Protein AF-A0A6B0ZSG1-F1 (afdb_monomer)

Foldseek 3Di:
DPQLDQQLEKEKFFAAQDPQLLRTQKIKIWHQDPNDIDIDMFGACGVVLHGDPVSCVFQVDHSVNHVPGYHLVVRVVVRVVVNVNGAYEYAVVVSNLSSNQSNCVVVVHDRDPHDQYFHLLLLCCVLCVPDPDDSPLVVLCVVVVNDAPGNRRNRRRSSSSVSLSVSSVSDPPGHSVVSRVVSVVVVVVVVVVVVVVLLVDDPDQDDPVVVVVVQVVVVVVVQHPVLVVVLSPDSVLVSVLSVLVVVVVVCVVDPDPVSVVVSVVSVVVSSVVD

pLDDT: mean 79.27, std 21.3, range [35.28, 98.88]

Solvent-accessible surface area (backbone atoms only — not comparable to full-atom values): 15032 Å² total; per-residue (Å²): 131,62,46,52,58,50,66,62,32,18,15,41,30,60,40,46,25,40,96,49,49,44,20,40,31,30,42,8,36,14,35,47,52,98,90,35,84,44,57,48,65,42,57,16,24,24,75,90,53,57,64,35,71,70,39,28,72,60,50,64,66,50,48,78,80,18,70,85,35,46,46,57,70,65,39,48,52,56,49,49,62,70,43,62,87,34,45,43,29,18,69,52,32,72,58,45,52,47,23,53,44,38,32,29,52,73,70,74,42,77,72,82,88,69,77,79,72,27,34,47,43,44,35,46,50,63,76,44,69,84,62,85,69,75,74,50,66,70,55,47,26,64,75,72,70,47,74,64,55,80,60,34,29,22,37,46,3,36,35,41,44,50,50,44,44,56,54,21,68,71,41,84,91,52,38,32,63,50,46,40,54,48,28,53,49,57,48,54,52,50,53,52,51,53,50,52,47,60,74,66,69,66,97,64,80,74,52,72,70,56,49,52,53,47,51,52,66,39,43,79,69,77,48,50,71,84,65,49,58,64,54,71,72,43,76,76,60,41,49,58,52,53,53,50,56,52,51,50,65,68,43,72,83,53,99,52,71,67,55,57,55,52,48,53,52,50,51,49,50,57,65,73,76,107

Mean predicted aligned error: 13.08 Å

Radius of gyration: 21.12 Å; Cα contacts (8 Å, |Δi|>4): 401; chains: 1; bounding box: 58×49×46 Å

Structure (mmCIF, N/CA/C/O backbone):
data_AF-A0A6B0ZSG1-F1
#
_entry.id   AF-A0A6B0ZSG1-F1
#
loop_
_atom_site.group_PDB
_atom_site.id
_atom_site.type_symbol
_atom_site.label_atom_id
_atom_site.label_alt_id
_atom_site.label_comp_id
_atom_site.label_asym_id
_atom_site.label_entity_id
_atom_site.label_seq_id
_atom_site.pdbx_PDB_ins_code
_atom_site.Cartn_x
_atom_site.Cartn_y
_atom_site.Cartn_z
_atom_site.occupancy
_atom_site.B_iso_or_equiv
_atom_site.auth_seq_id
_atom_site.auth_comp_id
_atom_site.auth_asym_id
_atom_site.auth_atom_id
_atom_site.pdbx_PDB_model_num
ATOM 1 N N . MET A 1 1 ? -24.746 8.885 6.742 1.00 54.25 1 MET A N 1
ATOM 2 C CA . MET A 1 1 ? -23.623 7.947 6.526 1.00 54.25 1 MET A CA 1
ATOM 3 C C . MET A 1 1 ? -23.443 7.121 7.784 1.00 54.25 1 MET A C 1
ATOM 5 O O . MET A 1 1 ? -23.543 7.685 8.871 1.00 54.25 1 MET A O 1
ATOM 9 N N . SER A 1 2 ? -23.263 5.804 7.660 1.00 62.47 2 SER A N 1
ATOM 10 C CA . SER A 1 2 ? -22.930 4.973 8.821 1.00 62.47 2 SER A CA 1
ATOM 11 C C . SER A 1 2 ? -21.542 5.370 9.345 1.00 62.47 2 SER A C 1
ATOM 13 O O . SER A 1 2 ? -20.716 5.893 8.596 1.00 62.47 2 SER A O 1
ATOM 15 N N . ARG A 1 3 ? -21.267 5.153 10.638 1.00 71.81 3 ARG A N 1
ATOM 16 C CA . ARG A 1 3 ? -19.968 5.513 11.244 1.00 71.81 3 ARG A CA 1
ATOM 17 C C . ARG A 1 3 ? -18.769 4.840 10.558 1.00 71.81 3 ARG A C 1
ATOM 19 O O . ARG A 1 3 ? -17.677 5.393 10.580 1.00 71.81 3 ARG A O 1
ATOM 26 N N . VAL A 1 4 ? -18.993 3.693 9.921 1.00 82.88 4 VAL A N 1
ATOM 27 C CA . VAL A 1 4 ? -17.967 2.823 9.321 1.00 82.88 4 VAL A CA 1
ATOM 28 C C . VAL A 1 4 ? -18.061 2.820 7.785 1.00 82.88 4 VAL A C 1
ATOM 30 O O . VAL A 1 4 ? -17.481 1.966 7.124 1.00 82.88 4 VAL A O 1
ATOM 33 N N . ASP A 1 5 ? -18.821 3.745 7.190 1.00 87.94 5 ASP A N 1
ATOM 34 C CA . ASP A 1 5 ? -18.971 3.804 5.736 1.00 87.94 5 ASP A CA 1
ATOM 35 C C . ASP A 1 5 ? -17.632 4.143 5.063 1.00 87.94 5 ASP A C 1
ATOM 37 O O . ASP A 1 5 ? -17.126 5.262 5.159 1.00 87.94 5 ASP A O 1
ATOM 41 N N . LEU A 1 6 ? -17.065 3.143 4.390 1.00 92.31 6 LEU A N 1
ATOM 42 C CA . LEU A 1 6 ? -15.815 3.216 3.637 1.00 92.31 6 LEU A CA 1
ATOM 43 C C . LEU A 1 6 ? -16.047 2.977 2.134 1.00 92.31 6 LEU A C 1
ATOM 45 O O . LEU A 1 6 ? -15.102 2.717 1.397 1.00 92.31 6 LEU A O 1
ATOM 49 N N . THR A 1 7 ? -17.289 3.082 1.647 1.00 93.88 7 THR A N 1
ATOM 50 C CA . THR A 1 7 ? -17.607 2.903 0.213 1.00 93.88 7 THR A CA 1
ATOM 51 C C . THR A 1 7 ? -16.935 3.949 -0.685 1.00 93.88 7 THR A C 1
ATOM 53 O O . THR A 1 7 ? -16.579 3.661 -1.829 1.00 93.88 7 THR A O 1
ATOM 56 N N . GLY A 1 8 ? -16.687 5.145 -0.142 1.00 93.81 8 GLY A N 1
ATOM 57 C CA . GLY A 1 8 ? -15.919 6.222 -0.773 1.00 93.81 8 GLY A CA 1
ATOM 58 C C . GLY A 1 8 ? -14.397 6.115 -0.603 1.00 93.81 8 GLY A C 1
ATOM 59 O O . GLY A 1 8 ? -13.702 7.105 -0.837 1.00 93.81 8 GLY A O 1
ATOM 60 N N . VAL A 1 9 ? -13.872 4.964 -0.168 1.00 95.50 9 VAL A N 1
ATOM 61 C CA . VAL A 1 9 ? -12.445 4.738 0.108 1.00 95.50 9 VAL A CA 1
ATOM 62 C C . VAL A 1 9 ? -11.898 3.589 -0.739 1.00 95.50 9 VAL A C 1
ATOM 64 O O . VAL A 1 9 ? -12.561 2.570 -0.927 1.00 95.50 9 VAL A O 1
ATOM 67 N N . ALA A 1 10 ? -10.676 3.761 -1.241 1.00 97.56 10 ALA A N 1
ATOM 68 C CA . ALA A 1 10 ? -9.899 2.721 -1.901 1.00 97.56 10 ALA A CA 1
ATOM 69 C C . ALA A 1 10 ? -8.550 2.555 -1.192 1.00 97.56 10 ALA A C 1
ATOM 71 O O . ALA A 1 10 ? -7.885 3.543 -0.882 1.00 97.56 10 ALA A O 1
ATOM 72 N N . ALA A 1 11 ? -8.147 1.317 -0.928 1.00 98.56 11 ALA A N 1
ATOM 73 C CA . ALA A 1 11 ? -6.816 1.000 -0.436 1.00 98.56 11 ALA A CA 1
ATOM 74 C C . ALA A 1 11 ? -5.878 0.707 -1.607 1.00 98.56 11 ALA A C 1
ATOM 76 O O . ALA A 1 11 ? -6.294 0.042 -2.551 1.00 98.56 11 ALA A O 1
ATOM 77 N N . VAL A 1 12 ? -4.641 1.188 -1.533 1.00 98.38 12 VAL A N 1
ATOM 78 C CA . VAL A 1 12 ? -3.572 0.921 -2.502 1.00 98.38 12 VAL A CA 1
ATOM 79 C C . VAL A 1 12 ? -2.380 0.305 -1.779 1.00 98.38 12 VAL A C 1
ATOM 81 O O . VAL A 1 12 ? -2.101 0.671 -0.638 1.00 98.38 12 VAL A O 1
ATOM 84 N N . ASP A 1 13 ? -1.697 -0.600 -2.466 1.00 98.69 13 ASP A N 1
ATOM 85 C CA . ASP A 1 13 ? -0.434 -1.209 -2.055 1.00 98.69 13 ASP A CA 1
ATOM 86 C C . ASP A 1 13 ? 0.448 -1.431 -3.300 1.00 98.69 13 ASP A C 1
ATOM 88 O O . ASP A 1 13 ? -0.082 -1.627 -4.404 1.00 98.69 13 ASP A O 1
ATOM 92 N N . VAL A 1 14 ? 1.774 -1.340 -3.162 1.00 98.44 14 VAL A N 1
ATOM 93 C CA . VAL A 1 14 ? 2.723 -1.594 -4.261 1.00 98.44 14 VAL A CA 1
ATOM 94 C C . VAL A 1 14 ? 3.895 -2.472 -3.840 1.00 98.44 14 VAL A C 1
ATOM 96 O O . VAL A 1 14 ? 4.501 -2.276 -2.790 1.00 98.44 14 VAL A O 1
ATOM 99 N N . GLU A 1 15 ? 4.308 -3.344 -4.755 1.00 98.44 15 GLU A N 1
ATOM 100 C CA . GLU A 1 15 ? 5.554 -4.104 -4.649 1.00 98.44 15 GLU A CA 1
ATOM 101 C C . GLU A 1 15 ? 6.619 -3.516 -5.578 1.00 98.44 15 GLU A C 1
ATOM 103 O O . GLU A 1 15 ? 6.306 -3.028 -6.669 1.00 98.44 15 GLU A O 1
ATOM 108 N N . THR A 1 16 ? 7.893 -3.571 -5.178 1.00 98.19 16 THR A N 1
ATOM 109 C CA . THR A 1 16 ? 9.020 -3.093 -5.997 1.00 98.19 16 THR A CA 1
ATOM 110 C C . THR A 1 16 ? 9.949 -4.233 -6.394 1.00 98.19 16 THR A C 1
ATOM 112 O O . THR A 1 16 ? 10.302 -5.071 -5.573 1.00 98.19 16 THR A O 1
ATOM 115 N N . ALA A 1 17 ? 10.429 -4.230 -7.637 1.00 97.62 17 ALA A N 1
ATOM 116 C CA . ALA A 1 17 ? 11.363 -5.228 -8.156 1.00 97.62 17 ALA A CA 1
ATOM 117 C C . ALA A 1 17 ? 12.789 -5.076 -7.607 1.00 97.62 17 ALA A C 1
ATOM 119 O O . ALA A 1 17 ? 13.564 -6.031 -7.594 1.00 97.62 17 ALA A O 1
ATOM 120 N N . THR A 1 18 ? 13.167 -3.872 -7.178 1.00 97.19 18 THR A N 1
ATOM 121 C CA . THR A 1 18 ? 14.501 -3.550 -6.649 1.00 97.19 18 THR A CA 1
ATOM 122 C C . THR A 1 18 ? 14.392 -2.619 -5.441 1.00 97.19 18 THR A C 1
ATOM 124 O O . THR A 1 18 ? 13.297 -2.220 -5.035 1.00 97.19 18 THR A O 1
ATOM 127 N N . SER A 1 19 ? 15.534 -2.206 -4.886 1.00 91.50 19 SER A N 1
ATOM 128 C CA . SER A 1 19 ? 15.585 -1.130 -3.886 1.00 91.50 19 SER A CA 1
ATOM 129 C C . SER A 1 19 ? 15.195 0.256 -4.428 1.00 91.50 19 SER A C 1
ATOM 131 O O . SER A 1 19 ? 14.972 1.172 -3.635 1.00 91.50 19 SER A O 1
ATOM 133 N N . SER A 1 20 ? 15.111 0.431 -5.754 1.00 94.94 20 SER A N 1
ATOM 134 C CA . SER A 1 20 ? 14.662 1.687 -6.358 1.00 94.94 20 SER A CA 1
ATOM 135 C C . SER A 1 20 ? 13.150 1.875 -6.180 1.00 94.94 20 SER A C 1
ATOM 137 O O . SER A 1 20 ? 12.382 1.020 -6.631 1.00 94.94 20 SER A O 1
ATOM 139 N N . PRO A 1 21 ? 12.684 3.020 -5.651 1.00 92.38 21 PRO A N 1
ATOM 140 C CA . PRO A 1 21 ? 11.254 3.318 -5.560 1.00 92.38 21 PRO A CA 1
ATOM 141 C C . PRO A 1 21 ? 10.533 3.369 -6.915 1.00 92.38 21 PRO A C 1
ATOM 143 O O . PRO A 1 21 ? 9.344 3.094 -6.979 1.00 92.38 21 PRO A O 1
ATOM 146 N N . SER A 1 22 ? 11.237 3.679 -8.012 1.00 95.88 22 SER A N 1
ATOM 147 C CA . SER A 1 22 ? 10.642 3.705 -9.359 1.00 95.88 22 SER A CA 1
ATOM 148 C C . SER A 1 22 ? 10.432 2.317 -9.974 1.00 95.88 22 SER A C 1
ATOM 150 O O . SER A 1 22 ? 9.908 2.206 -11.080 1.00 95.88 22 SER A O 1
ATOM 152 N N . SER A 1 23 ? 10.860 1.251 -9.292 1.00 98.12 23 SER A N 1
ATOM 153 C CA . SER A 1 23 ? 10.837 -0.119 -9.813 1.00 98.12 23 SER A CA 1
ATOM 154 C C . SER A 1 23 ? 9.573 -0.897 -9.450 1.00 98.12 23 SER A C 1
ATOM 156 O O . SER A 1 23 ? 9.644 -2.106 -9.262 1.00 98.12 23 SER A O 1
ATOM 158 N N . VAL A 1 24 ? 8.426 -0.223 -9.326 1.00 98.69 24 VAL A N 1
ATOM 159 C CA . VAL A 1 24 ? 7.150 -0.890 -9.022 1.00 98.69 24 VAL A CA 1
ATOM 160 C C . VAL A 1 24 ? 6.897 -2.030 -10.018 1.00 98.69 24 VAL A C 1
ATOM 162 O O . VAL A 1 24 ? 6.977 -1.817 -11.229 1.00 98.69 24 VAL A O 1
ATOM 165 N N . CYS A 1 25 ? 6.617 -3.228 -9.500 1.00 98.69 25 CYS A N 1
ATOM 166 C CA . CYS A 1 25 ? 6.353 -4.449 -10.271 1.00 98.69 25 CYS A CA 1
ATOM 167 C C . CYS A 1 25 ? 4.936 -5.001 -10.084 1.00 98.69 25 CYS A C 1
ATOM 169 O O . CYS A 1 25 ? 4.469 -5.788 -10.907 1.00 98.69 25 CYS A O 1
ATOM 171 N N . GLN A 1 26 ? 4.230 -4.571 -9.040 1.00 98.81 26 GLN A N 1
ATOM 172 C CA . GLN A 1 26 ? 2.820 -4.878 -8.839 1.00 98.81 26 GLN A CA 1
ATOM 173 C C . GLN A 1 26 ? 2.126 -3.689 -8.190 1.00 98.81 26 GLN A C 1
ATOM 175 O O . GLN A 1 26 ? 2.681 -3.034 -7.311 1.00 98.81 26 GLN A O 1
ATOM 180 N N . ILE A 1 27 ? 0.898 -3.436 -8.623 1.00 98.88 27 ILE A N 1
ATOM 181 C CA . ILE A 1 27 ? -0.006 -2.462 -8.019 1.00 98.88 27 ILE A CA 1
ATOM 182 C C . ILE A 1 27 ? -1.229 -3.235 -7.551 1.00 98.88 27 ILE A C 1
ATOM 184 O O . ILE A 1 27 ? -1.809 -3.988 -8.333 1.00 98.88 27 ILE A O 1
ATOM 188 N N . GLY A 1 28 ? -1.630 -3.054 -6.302 1.00 98.81 28 GLY A N 1
ATOM 189 C CA . GLY A 1 28 ? -2.860 -3.590 -5.742 1.00 98.81 28 GLY A CA 1
ATOM 190 C C . GLY A 1 28 ? -3.814 -2.471 -5.373 1.00 98.81 28 GLY A C 1
ATOM 191 O O . GLY A 1 28 ? -3.403 -1.465 -4.797 1.00 98.81 28 GLY A O 1
ATOM 192 N N . VAL A 1 29 ? -5.095 -2.639 -5.694 1.00 98.81 29 VAL A N 1
ATOM 193 C CA . VAL A 1 29 ? -6.151 -1.727 -5.250 1.00 98.81 29 VAL A CA 1
ATOM 194 C C . VAL A 1 29 ? -7.336 -2.525 -4.726 1.00 98.81 29 VAL A C 1
ATOM 196 O O . VAL A 1 29 ? -7.764 -3.494 -5.351 1.00 98.81 29 VAL A O 1
ATOM 199 N N . ALA A 1 30 ? -7.902 -2.093 -3.602 1.00 98.75 30 ALA A N 1
ATOM 200 C CA . ALA A 1 30 ? -9.132 -2.639 -3.046 1.00 98.75 30 ALA A CA 1
ATOM 201 C C . ALA A 1 30 ? -10.163 -1.545 -2.767 1.00 98.75 30 ALA A C 1
ATOM 203 O O . ALA A 1 30 ? -9.818 -0.452 -2.325 1.00 98.75 30 ALA A O 1
ATOM 204 N N . ALA A 1 31 ? -11.437 -1.846 -2.992 1.00 98.19 31 ALA A N 1
ATOM 205 C CA . ALA A 1 31 ? -12.564 -0.964 -2.706 1.00 98.19 31 ALA A CA 1
ATOM 206 C C . ALA A 1 31 ? -13.784 -1.788 -2.270 1.00 98.19 31 ALA A C 1
ATOM 208 O O . ALA A 1 31 ? -13.829 -3.003 -2.467 1.00 98.19 31 ALA A O 1
ATOM 209 N N . ILE A 1 32 ? -14.793 -1.134 -1.688 1.00 96.81 32 ILE A N 1
ATOM 210 C CA . ILE A 1 32 ? -16.073 -1.790 -1.392 1.00 96.81 32 ILE A CA 1
ATOM 211 C C . ILE A 1 32 ? -16.974 -1.697 -2.626 1.00 96.81 32 ILE A C 1
ATOM 213 O O . ILE A 1 32 ? -17.387 -0.601 -3.008 1.00 96.81 32 ILE A O 1
ATOM 217 N N . LEU A 1 33 ? -17.297 -2.847 -3.217 1.00 94.88 33 LEU A N 1
ATOM 218 C CA . LEU A 1 33 ? -18.232 -3.006 -4.330 1.00 94.88 33 LEU A CA 1
ATOM 219 C C . LEU A 1 33 ? -19.372 -3.924 -3.874 1.00 94.88 33 LEU A C 1
ATOM 221 O O . LEU A 1 33 ? -19.120 -4.977 -3.292 1.00 94.88 33 LEU A O 1
ATOM 225 N N . ASP A 1 34 ? -20.623 -3.501 -4.066 1.00 92.75 34 ASP A N 1
ATOM 226 C CA . ASP A 1 34 ? -21.823 -4.252 -3.655 1.00 92.75 34 ASP A CA 1
ATOM 227 C C . ASP A 1 34 ? -21.782 -4.750 -2.196 1.00 92.75 34 ASP A C 1
ATOM 229 O O . ASP A 1 34 ? -22.190 -5.863 -1.860 1.00 92.75 34 ASP A O 1
ATOM 233 N N . GLY A 1 35 ? -21.241 -3.912 -1.306 1.00 91.81 35 GLY A N 1
ATOM 234 C CA . GLY A 1 35 ? -21.126 -4.199 0.126 1.00 91.81 35 GLY A CA 1
ATOM 235 C C . GLY A 1 35 ? -20.003 -5.169 0.511 1.00 91.81 35 GLY A C 1
ATOM 236 O O . GLY A 1 35 ? -19.894 -5.513 1.687 1.00 91.81 35 GLY A O 1
ATOM 237 N N . LYS A 1 36 ? -19.152 -5.593 -0.430 1.00 95.19 36 LYS A N 1
ATOM 238 C CA . LYS A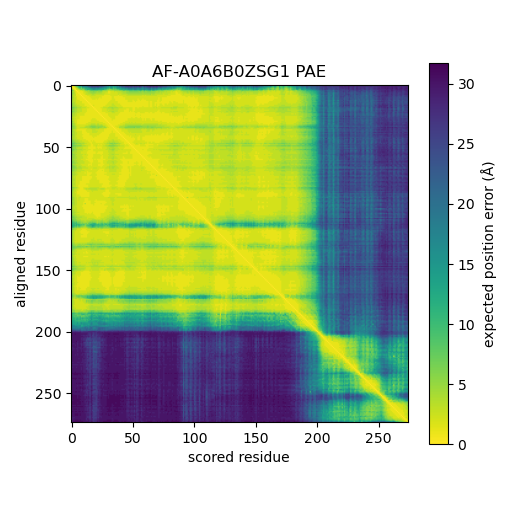 1 36 ? -18.013 -6.489 -0.181 1.00 95.19 36 LYS A CA 1
ATOM 239 C C . LYS A 1 36 ? -16.700 -5.827 -0.572 1.00 95.19 36 LYS A C 1
ATOM 241 O O . LYS A 1 36 ? -16.653 -5.042 -1.514 1.00 95.19 36 LYS A O 1
ATOM 246 N N . ILE A 1 37 ? -15.624 -6.158 0.138 1.00 97.69 37 ILE A N 1
ATOM 247 C CA . ILE A 1 37 ? -14.280 -5.783 -0.306 1.00 97.69 37 ILE A CA 1
ATOM 248 C C . ILE A 1 37 ? -13.969 -6.583 -1.569 1.00 97.69 37 ILE A C 1
ATOM 250 O O . ILE A 1 37 ? -14.002 -7.811 -1.559 1.00 97.69 37 ILE A O 1
ATOM 254 N N . ALA A 1 38 ? -13.669 -5.868 -2.644 1.00 97.94 38 ALA A N 1
ATOM 255 C CA . ALA A 1 38 ? -13.142 -6.414 -3.879 1.00 97.94 38 ALA A CA 1
ATOM 256 C C . ALA A 1 38 ? -11.762 -5.807 -4.118 1.00 97.94 38 ALA A C 1
ATOM 258 O O . ALA A 1 38 ? -11.578 -4.599 -3.948 1.00 97.94 38 ALA A O 1
ATOM 259 N N . SER A 1 39 ? -10.804 -6.632 -4.528 1.00 98.25 39 SER A N 1
ATOM 260 C CA . SER A 1 39 ? -9.476 -6.177 -4.919 1.00 98.25 39 SER A CA 1
ATOM 261 C C . SER A 1 39 ? -9.120 -6.616 -6.330 1.00 98.25 39 SER A C 1
ATOM 263 O O . SER A 1 39 ? -9.645 -7.595 -6.865 1.00 98.25 39 SER A O 1
ATOM 265 N N . ARG A 1 40 ? -8.225 -5.849 -6.945 1.00 98.44 40 ARG A N 1
ATOM 266 C CA . ARG A 1 40 ? -7.580 -6.161 -8.215 1.00 98.44 40 ARG A CA 1
ATOM 267 C C . ARG A 1 40 ? -6.101 -5.820 -8.093 1.00 98.44 40 ARG A C 1
ATOM 269 O O . ARG A 1 40 ? -5.735 -4.881 -7.388 1.00 98.44 40 ARG A O 1
ATOM 276 N N . SER A 1 41 ? -5.267 -6.580 -8.789 1.00 98.38 41 SER A N 1
ATOM 277 C CA . SER A 1 41 ? -3.857 -6.263 -8.949 1.00 98.38 41 SER A CA 1
ATOM 278 C C . SER A 1 41 ? -3.458 -6.233 -10.420 1.00 98.38 41 SER A C 1
ATOM 280 O O . SER A 1 41 ? -4.086 -6.868 -11.271 1.00 98.38 41 SER A O 1
ATOM 282 N N . TRP A 1 42 ? -2.418 -5.458 -10.708 1.00 98.69 42 TRP A N 1
ATOM 283 C CA . TRP A 1 42 ? -1.816 -5.317 -12.027 1.00 98.69 42 TRP A CA 1
ATOM 284 C C . TRP A 1 42 ? -0.322 -5.549 -11.899 1.00 98.69 42 TRP A C 1
ATOM 286 O O . TRP A 1 42 ? 0.339 -4.910 -11.080 1.00 98.69 42 TRP A O 1
ATOM 296 N N . LEU A 1 43 ? 0.204 -6.454 -12.718 1.00 98.75 43 LEU A N 1
ATOM 297 C CA . LEU A 1 43 ? 1.642 -6.578 -12.894 1.00 98.75 43 LEU A CA 1
ATOM 298 C C . LEU A 1 43 ? 2.158 -5.409 -13.731 1.00 98.75 43 LEU A C 1
ATOM 300 O O . LEU A 1 43 ? 1.510 -4.963 -14.680 1.00 98.75 43 LEU A O 1
ATOM 304 N N . VAL A 1 44 ? 3.348 -4.947 -13.376 1.00 98.81 44 VAL A N 1
ATOM 305 C CA . VAL A 1 44 ? 4.039 -3.831 -14.011 1.00 98.81 44 VAL A CA 1
ATOM 306 C C . VAL A 1 44 ? 5.398 -4.322 -14.461 1.00 98.81 44 VAL A C 1
ATOM 308 O O . VAL A 1 44 ? 6.108 -4.974 -13.702 1.00 98.81 44 VAL A O 1
ATOM 311 N N . LYS A 1 45 ? 5.784 -3.987 -15.687 1.00 98.69 45 LYS A N 1
ATOM 312 C CA . LYS A 1 45 ? 7.151 -4.156 -16.158 1.00 98.69 45 LYS A CA 1
ATOM 313 C C . LYS A 1 45 ? 8.000 -2.993 -15.632 1.00 98.69 45 LYS A C 1
ATOM 315 O O . LYS A 1 45 ? 7.861 -1.873 -16.137 1.00 98.69 45 LYS A O 1
ATOM 320 N N . PRO A 1 46 ? 8.869 -3.207 -14.626 1.00 97.94 46 PRO A N 1
ATOM 321 C CA . PRO A 1 46 ? 9.690 -2.131 -14.088 1.00 97.94 46 PRO A CA 1
ATOM 322 C C . PRO A 1 46 ? 10.760 -1.704 -15.111 1.00 97.94 46 PRO A C 1
ATOM 324 O O . PRO A 1 46 ? 11.084 -2.469 -16.029 1.00 97.94 46 PRO A O 1
ATOM 327 N N . PRO A 1 47 ? 11.370 -0.514 -14.956 1.00 96.56 47 PRO A N 1
ATOM 328 C CA . PRO A 1 47 ? 12.450 -0.060 -15.829 1.00 96.56 47 PRO A CA 1
ATOM 329 C C . PRO A 1 47 ? 13.573 -1.097 -15.963 1.00 96.56 47 PRO A C 1
ATOM 331 O O . PRO A 1 47 ? 14.106 -1.601 -14.973 1.00 96.56 47 PRO A O 1
ATOM 334 N N . GLY A 1 48 ? 13.914 -1.448 -17.204 1.00 96.56 48 GLY A N 1
ATOM 335 C CA . GLY A 1 48 ? 14.923 -2.469 -17.511 1.00 96.56 48 GLY A CA 1
ATOM 336 C C . GLY A 1 48 ? 14.537 -3.912 -17.150 1.00 96.56 48 GLY A C 1
ATOM 337 O O . GLY A 1 48 ? 15.370 -4.799 -17.303 1.00 96.56 48 GLY A O 1
ATOM 338 N N . ASN A 1 49 ? 13.308 -4.160 -16.680 1.00 97.62 49 ASN A N 1
ATOM 339 C CA . ASN A 1 49 ? 12.805 -5.460 -16.221 1.00 97.62 49 ASN A CA 1
ATOM 340 C C . ASN A 1 49 ? 13.744 -6.185 -15.230 1.00 97.62 49 ASN A C 1
ATOM 342 O O . ASN A 1 49 ? 13.889 -7.407 -15.260 1.00 97.62 49 ASN A O 1
ATOM 346 N N . ARG A 1 50 ? 14.439 -5.415 -14.383 1.00 96.75 50 ARG A N 1
ATOM 347 C CA . ARG A 1 50 ? 15.449 -5.915 -13.441 1.00 96.75 50 ARG A CA 1
ATOM 348 C C . ARG A 1 50 ? 14.820 -6.224 -12.088 1.00 96.75 50 ARG A C 1
ATOM 350 O O . ARG A 1 50 ? 14.106 -5.384 -11.552 1.00 96.75 50 ARG A O 1
ATOM 357 N N . TYR A 1 51 ? 15.193 -7.364 -11.508 1.00 98.12 51 TYR A N 1
ATOM 358 C CA . TYR A 1 51 ? 14.748 -7.796 -10.184 1.00 98.12 51 TYR A CA 1
ATOM 359 C C . TYR A 1 51 ? 15.931 -8.113 -9.267 1.00 98.12 51 TYR A C 1
ATOM 361 O O . TYR A 1 51 ? 16.879 -8.793 -9.664 1.00 98.12 51 TYR A O 1
ATOM 369 N N . ASP A 1 52 ? 15.866 -7.634 -8.027 1.00 98.00 52 ASP A N 1
ATOM 370 C CA . ASP A 1 52 ? 16.779 -8.034 -6.964 1.00 98.00 52 ASP A CA 1
ATOM 371 C C . ASP A 1 52 ? 16.263 -9.312 -6.289 1.00 98.00 52 ASP A C 1
ATOM 373 O O . ASP A 1 52 ? 15.086 -9.426 -5.949 1.00 98.00 52 ASP A O 1
ATOM 377 N N . ILE A 1 53 ? 17.171 -10.253 -6.006 1.00 97.12 53 ILE A N 1
ATOM 378 C CA . ILE A 1 53 ? 16.846 -11.538 -5.355 1.00 97.12 53 ILE A CA 1
ATOM 379 C C . ILE A 1 53 ? 16.089 -11.329 -4.035 1.00 97.12 53 ILE A C 1
ATOM 381 O O . ILE A 1 53 ? 15.203 -12.105 -3.693 1.00 97.12 53 ILE A O 1
ATOM 385 N N . LYS A 1 54 ? 16.423 -10.266 -3.291 1.00 96.38 54 LYS A N 1
ATOM 386 C CA . LYS A 1 54 ? 15.761 -9.945 -2.021 1.00 96.38 54 LYS A CA 1
ATOM 387 C C . LYS A 1 54 ? 14.285 -9.595 -2.207 1.00 96.38 54 LYS A C 1
ATOM 389 O O . LYS A 1 54 ? 13.480 -10.045 -1.406 1.00 96.38 54 LYS A O 1
ATOM 394 N N . ASN A 1 55 ? 13.948 -8.824 -3.238 1.00 96.50 55 ASN A N 1
ATOM 395 C CA . ASN A 1 55 ? 12.576 -8.416 -3.535 1.00 96.50 55 ASN A CA 1
ATOM 396 C C . ASN A 1 55 ? 11.757 -9.611 -4.034 1.00 96.50 55 ASN A C 1
ATOM 398 O O . ASN A 1 55 ? 10.699 -9.906 -3.488 1.00 96.50 55 ASN A O 1
ATOM 402 N N . VAL A 1 56 ? 12.322 -10.397 -4.958 1.00 96.88 56 VAL A N 1
ATOM 403 C CA . VAL A 1 56 ? 11.716 -11.661 -5.415 1.00 96.88 56 VAL A CA 1
ATOM 404 C C . VAL A 1 56 ? 11.465 -12.603 -4.235 1.00 96.88 56 VAL A C 1
ATOM 406 O O . VAL A 1 56 ? 10.410 -13.217 -4.157 1.00 96.88 56 VAL A O 1
ATOM 409 N N . GLY A 1 57 ? 12.388 -12.688 -3.273 1.00 95.69 57 GLY A N 1
ATOM 410 C CA . GLY A 1 57 ? 12.212 -13.503 -2.068 1.00 95.69 57 GLY A CA 1
ATOM 411 C C . GLY A 1 57 ? 11.088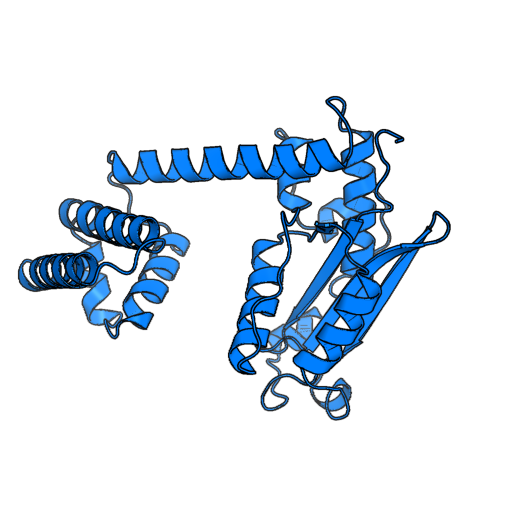 -13.044 -1.127 1.00 95.69 57 GLY A C 1
ATOM 412 O O . GLY A 1 57 ? 10.702 -13.816 -0.254 1.00 95.69 57 GLY A O 1
ATOM 413 N N . ILE A 1 58 ? 10.579 -11.817 -1.283 1.00 93.75 58 ILE A N 1
ATOM 414 C CA . ILE A 1 58 ? 9.474 -11.260 -0.491 1.00 93.75 58 ILE A CA 1
ATOM 415 C C . ILE A 1 58 ? 8.131 -11.562 -1.167 1.00 93.75 58 ILE A C 1
ATOM 417 O O . ILE A 1 58 ? 7.277 -12.188 -0.549 1.00 93.75 58 ILE A O 1
ATOM 421 N N . HIS A 1 59 ? 7.969 -11.156 -2.431 1.00 96.31 59 HIS A N 1
ATOM 422 C CA . HIS A 1 59 ? 6.683 -11.195 -3.148 1.00 96.31 59 HIS A CA 1
ATOM 423 C C . HIS A 1 59 ? 6.568 -12.321 -4.195 1.00 96.31 59 HIS A C 1
ATOM 425 O O . HIS A 1 59 ? 5.497 -12.594 -4.728 1.00 96.31 59 HIS A O 1
ATOM 431 N N . GLY A 1 60 ? 7.674 -12.972 -4.561 1.00 97.81 60 GLY A N 1
ATOM 432 C CA . GLY A 1 60 ? 7.718 -14.063 -5.545 1.00 97.81 60 GLY A CA 1
ATOM 433 C C . GLY A 1 60 ? 7.723 -13.643 -7.022 1.00 97.81 60 GLY A C 1
ATOM 434 O O . GLY A 1 60 ? 8.132 -14.440 -7.854 1.00 97.81 60 GLY A O 1
ATOM 435 N N . ILE A 1 61 ? 7.327 -12.411 -7.353 1.00 98.44 61 ILE A N 1
ATOM 436 C CA . ILE A 1 61 ? 7.340 -11.867 -8.727 1.00 98.44 61 ILE A CA 1
ATOM 437 C C . ILE A 1 61 ? 8.755 -11.820 -9.322 1.00 98.44 61 ILE A C 1
ATOM 439 O O . ILE A 1 61 ? 9.703 -11.346 -8.690 1.00 98.44 61 ILE A O 1
ATOM 443 N N . THR A 1 62 ? 8.875 -12.262 -10.569 1.00 98.50 62 THR A N 1
ATOM 444 C CA . THR A 1 62 ? 10.114 -12.337 -11.341 1.00 98.50 62 THR A CA 1
ATOM 445 C C . THR A 1 62 ? 10.066 -11.489 -12.619 1.00 98.50 62 THR A C 1
ATOM 447 O O . THR A 1 62 ? 9.033 -10.944 -13.021 1.00 98.50 62 THR A O 1
ATOM 450 N N . ALA A 1 63 ? 11.213 -11.396 -13.297 1.00 98.25 63 ALA A N 1
ATOM 451 C CA . ALA A 1 63 ? 11.304 -10.759 -14.607 1.00 98.25 63 ALA A CA 1
ATOM 452 C C . ALA A 1 63 ? 10.427 -11.458 -15.663 1.00 98.25 63 ALA A C 1
ATOM 454 O O . ALA A 1 63 ? 9.888 -10.775 -16.536 1.00 98.25 63 ALA A O 1
ATOM 455 N N . ASP A 1 64 ? 10.253 -12.780 -15.569 1.00 98.50 64 ASP A N 1
ATOM 456 C CA . ASP A 1 64 ? 9.451 -13.565 -16.514 1.00 98.50 64 ASP A CA 1
ATOM 457 C C . ASP A 1 64 ? 7.953 -13.291 -16.344 1.00 98.50 64 ASP A C 1
ATOM 459 O O . ASP A 1 64 ? 7.241 -13.154 -17.336 1.00 98.50 64 ASP A O 1
ATOM 463 N N . ASP A 1 65 ? 7.489 -13.091 -15.106 1.00 98.38 65 ASP A N 1
ATOM 464 C CA . ASP A 1 65 ? 6.088 -12.746 -14.820 1.00 98.38 65 ASP A CA 1
ATOM 465 C C . ASP A 1 65 ? 5.683 -11.393 -15.425 1.00 98.38 65 ASP A C 1
ATOM 467 O O . ASP A 1 65 ? 4.514 -11.151 -15.720 1.00 98.38 65 ASP A O 1
ATOM 471 N N . THR A 1 66 ? 6.649 -10.487 -15.602 1.00 98.50 66 THR A N 1
ATOM 472 C CA . THR A 1 66 ? 6.396 -9.087 -15.979 1.00 98.50 66 THR A CA 1
ATOM 473 C C . THR A 1 66 ? 6.920 -8.704 -17.358 1.00 98.50 66 THR A C 1
ATOM 475 O O . THR A 1 66 ? 6.690 -7.584 -17.815 1.00 98.50 66 THR A O 1
ATOM 478 N N . VAL A 1 67 ? 7.561 -9.625 -18.085 1.00 98.25 67 VAL A N 1
ATOM 479 C CA . VAL A 1 67 ? 8.196 -9.333 -19.383 1.00 98.25 67 VAL A CA 1
ATOM 480 C C . VAL A 1 67 ? 7.212 -8.792 -20.428 1.00 98.25 67 VAL A C 1
ATOM 482 O O . VAL A 1 67 ? 7.582 -7.919 -21.225 1.00 98.25 67 VAL A O 1
ATOM 485 N N . SER A 1 68 ? 5.969 -9.281 -20.390 1.00 98.06 68 SER A N 1
ATOM 486 C CA . SER A 1 68 ? 4.851 -8.897 -21.261 1.00 98.06 68 SER A CA 1
ATOM 487 C C . SER A 1 68 ? 3.863 -7.925 -20.610 1.00 98.06 68 SER A C 1
ATOM 489 O O . SER A 1 68 ? 2.857 -7.582 -21.228 1.00 98.06 68 SER A O 1
ATOM 491 N N . SER A 1 69 ? 4.116 -7.504 -19.371 1.00 98.44 69 SER A N 1
ATOM 492 C CA . SER A 1 69 ? 3.257 -6.564 -18.651 1.00 98.44 69 SER A CA 1
ATOM 493 C C . SER A 1 69 ? 3.446 -5.129 -19.162 1.00 98.44 69 SER A C 1
ATOM 495 O O . SER A 1 69 ? 4.509 -4.796 -19.699 1.00 98.44 69 SER A O 1
ATOM 497 N N . PRO A 1 70 ? 2.431 -4.261 -19.005 1.00 98.25 70 PRO A N 1
ATOM 498 C CA . PRO A 1 70 ? 2.560 -2.838 -19.308 1.00 98.25 70 PRO A CA 1
ATOM 499 C C . PRO A 1 70 ? 3.624 -2.147 -18.444 1.00 98.25 70 PRO A C 1
ATOM 501 O O . PRO A 1 70 ? 3.991 -2.638 -17.373 1.00 98.25 70 PRO A O 1
ATOM 504 N N . GLY A 1 71 ? 4.081 -0.975 -18.891 1.00 98.25 71 GLY A N 1
ATOM 505 C CA . GLY A 1 71 ? 4.856 -0.063 -18.056 1.00 98.25 71 GLY A CA 1
ATOM 506 C C . GLY A 1 71 ? 4.017 0.510 -16.911 1.00 98.25 71 GLY A C 1
ATOM 507 O O . GLY A 1 71 ? 2.805 0.288 -16.810 1.00 98.25 71 GLY A O 1
ATOM 508 N N . PHE A 1 72 ? 4.674 1.248 -16.014 1.00 98.19 72 PHE A N 1
ATOM 509 C CA . PHE A 1 72 ? 3.987 1.825 -14.858 1.00 98.19 72 PHE A CA 1
ATOM 510 C C . PHE A 1 72 ? 2.842 2.778 -15.245 1.00 98.19 72 PHE A C 1
ATOM 512 O O . PHE A 1 72 ? 1.768 2.622 -14.665 1.00 98.19 72 PHE A O 1
ATOM 519 N N . PRO A 1 73 ? 2.989 3.713 -16.210 1.00 97.62 73 PRO A N 1
ATOM 520 C CA . PRO A 1 73 ? 1.917 4.654 -16.541 1.00 97.62 73 PRO A CA 1
ATOM 521 C C . PRO A 1 73 ? 0.617 3.969 -16.977 1.00 97.62 73 PRO A C 1
ATOM 523 O O . PRO A 1 73 ? -0.462 4.338 -16.513 1.00 97.62 73 PRO A O 1
ATOM 526 N N . GLU A 1 74 ? 0.699 2.940 -17.823 1.00 98.19 74 GLU A N 1
ATOM 527 C CA . GLU A 1 74 ? -0.480 2.244 -18.342 1.00 98.19 74 GLU A CA 1
ATOM 528 C C . GLU A 1 74 ? -1.134 1.341 -17.289 1.00 98.19 74 GLU A C 1
ATOM 530 O O . GLU A 1 74 ? -2.362 1.240 -17.237 1.00 98.19 74 GLU A O 1
ATOM 535 N N . ALA A 1 75 ? -0.341 0.686 -16.436 1.00 98.25 75 ALA A N 1
ATOM 536 C CA . ALA A 1 75 ? -0.873 -0.084 -15.312 1.00 98.25 75 ALA A CA 1
ATOM 537 C C . ALA A 1 75 ? -1.535 0.831 -14.272 1.00 98.25 75 ALA A C 1
ATOM 539 O O . ALA A 1 75 ? -2.621 0.540 -13.768 1.00 98.25 75 ALA A O 1
ATOM 540 N N . TRP A 1 76 ? -0.903 1.968 -13.984 1.00 97.75 76 TRP A N 1
ATOM 541 C CA . TRP A 1 76 ? -1.406 2.945 -13.033 1.00 97.75 76 TRP A CA 1
ATOM 542 C C . TRP A 1 76 ? -2.699 3.607 -13.506 1.00 97.75 76 TRP A C 1
ATOM 544 O O . TRP A 1 76 ? -3.606 3.786 -12.700 1.00 97.75 76 TRP A O 1
ATOM 554 N N . ALA A 1 77 ? -2.844 3.894 -14.803 1.00 96.69 77 ALA A N 1
ATOM 555 C CA . ALA A 1 77 ? -4.102 4.391 -15.362 1.00 96.69 77 ALA A CA 1
ATOM 556 C C . ALA A 1 77 ? -5.274 3.429 -15.081 1.00 96.69 77 ALA A C 1
ATOM 558 O O . ALA A 1 77 ? -6.319 3.850 -14.590 1.00 96.69 77 ALA A O 1
ATOM 559 N N . GLN A 1 78 ? -5.069 2.121 -15.276 1.00 97.69 78 GLN A N 1
ATOM 560 C CA . GLN A 1 78 ? -6.085 1.107 -14.959 1.00 97.69 78 GLN A CA 1
ATOM 561 C C . GLN A 1 78 ? -6.388 1.026 -13.456 1.00 97.69 78 GLN A C 1
ATOM 563 O O . GLN A 1 78 ? -7.536 0.808 -13.058 1.00 97.69 78 GLN A O 1
ATOM 568 N N . ALA A 1 79 ? -5.367 1.198 -12.613 1.00 97.81 79 ALA A N 1
ATOM 569 C CA . ALA A 1 79 ? -5.542 1.263 -11.168 1.00 97.81 79 ALA A CA 1
ATOM 570 C C . ALA A 1 79 ? -6.359 2.499 -10.760 1.00 97.81 79 ALA A C 1
ATOM 572 O O . ALA A 1 79 ? -7.276 2.383 -9.948 1.00 97.81 79 ALA A O 1
ATOM 573 N N . VAL A 1 80 ? -6.093 3.664 -11.358 1.00 96.38 80 VAL A N 1
ATO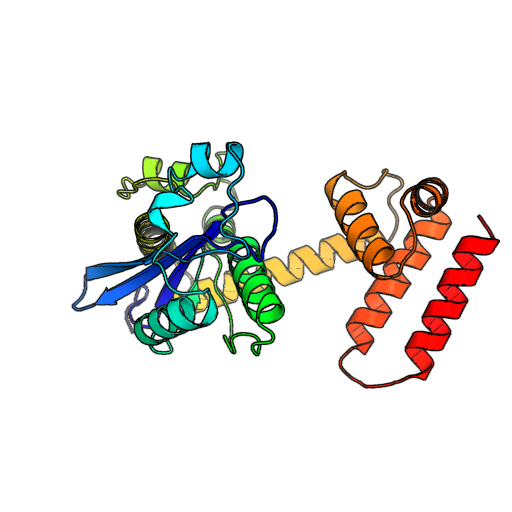M 574 C CA . VAL A 1 80 ? -6.844 4.911 -11.137 1.00 96.38 80 VAL A CA 1
ATOM 575 C C . VAL A 1 80 ? -8.311 4.766 -11.542 1.00 96.38 80 VAL A C 1
ATOM 577 O O . VAL A 1 80 ? -9.186 5.196 -10.785 1.00 96.38 80 VAL A O 1
ATOM 580 N N . ASP A 1 81 ? -8.596 4.099 -12.661 1.00 96.25 81 ASP A N 1
ATOM 581 C CA . ASP A 1 81 ? -9.971 3.802 -13.076 1.00 96.25 81 ASP A CA 1
ATOM 582 C C . ASP A 1 81 ? -10.706 2.962 -12.020 1.00 96.25 81 ASP A C 1
ATOM 584 O O . ASP A 1 81 ? -11.860 3.239 -11.683 1.00 96.25 81 ASP A O 1
ATOM 588 N N . PHE A 1 82 ? -10.027 1.974 -11.429 1.00 97.12 82 PHE A N 1
ATOM 589 C CA . PHE A 1 82 ? -10.594 1.164 -10.349 1.00 97.12 82 PHE A CA 1
ATOM 590 C C . PHE A 1 82 ? -10.761 1.956 -9.040 1.00 97.12 82 PHE A C 1
ATOM 592 O O . PHE A 1 82 ? -11.777 1.806 -8.353 1.00 97.12 82 PHE A O 1
ATOM 599 N N . ILE A 1 83 ? -9.809 2.838 -8.702 1.00 96.56 83 ILE A N 1
ATOM 600 C CA . ILE A 1 83 ? -9.925 3.770 -7.566 1.00 96.56 83 ILE A CA 1
ATOM 601 C C . ILE A 1 83 ? -11.187 4.624 -7.730 1.00 96.56 83 ILE A C 1
ATOM 603 O O . ILE A 1 83 ? -11.932 4.804 -6.762 1.00 96.56 83 ILE A O 1
ATOM 607 N N . GLY A 1 84 ? -11.468 5.112 -8.941 1.00 94.00 84 GLY A N 1
ATOM 608 C CA . GLY A 1 84 ? -12.735 5.760 -9.284 1.00 94.00 84 GLY A CA 1
ATOM 609 C C . GLY A 1 84 ? -13.021 7.018 -8.459 1.00 94.00 84 GLY A C 1
ATOM 610 O O . GLY A 1 84 ? -14.142 7.213 -7.995 1.00 94.00 84 GLY A O 1
ATOM 611 N N . GLY A 1 85 ? -11.996 7.836 -8.196 1.00 92.12 85 GLY A N 1
ATOM 612 C CA . GLY A 1 85 ? -12.118 9.087 -7.432 1.00 92.12 85 GLY A CA 1
ATOM 613 C C . GLY A 1 85 ? -12.315 8.922 -5.918 1.00 92.12 85 GLY A C 1
ATOM 614 O O . GLY A 1 85 ? -12.532 9.912 -5.218 1.00 92.12 85 GLY A O 1
ATOM 615 N N . ARG A 1 86 ? -12.236 7.694 -5.392 1.00 93.75 86 ARG A N 1
ATOM 616 C CA . ARG A 1 86 ? -12.309 7.421 -3.950 1.00 93.75 86 ARG A CA 1
ATOM 617 C C . ARG A 1 86 ? -11.121 8.021 -3.201 1.00 93.75 86 ARG A C 1
ATOM 619 O O . ARG A 1 86 ? -10.035 8.207 -3.747 1.00 93.75 86 ARG A O 1
ATOM 626 N N . THR A 1 87 ? -11.314 8.277 -1.909 1.00 94.31 87 THR A N 1
ATOM 627 C CA . THR A 1 87 ? -10.209 8.646 -1.016 1.00 94.31 87 THR A CA 1
ATOM 628 C C . THR A 1 87 ? -9.230 7.482 -0.924 1.00 94.31 87 THR A C 1
ATOM 630 O O . THR A 1 87 ? -9.627 6.371 -0.578 1.00 94.31 87 THR A O 1
ATOM 633 N N . VAL A 1 88 ? -7.956 7.741 -1.205 1.00 96.38 88 VAL A N 1
ATOM 634 C CA . VAL A 1 88 ? -6.911 6.717 -1.153 1.00 96.38 88 VAL A CA 1
ATOM 635 C C . VAL A 1 88 ? -6.413 6.524 0.277 1.00 96.38 88 VAL A C 1
ATOM 637 O O . VAL A 1 88 ? -6.119 7.491 0.985 1.00 96.38 88 VAL A O 1
ATOM 640 N N . ILE A 1 89 ? -6.277 5.268 0.691 1.00 97.81 89 ILE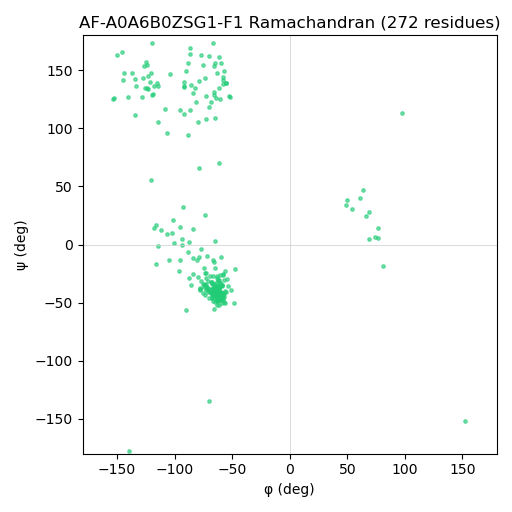 A N 1
ATOM 641 C CA . ILE A 1 89 ? -5.569 4.853 1.903 1.00 97.81 89 ILE A CA 1
ATOM 642 C C . ILE A 1 89 ? -4.490 3.820 1.564 1.00 97.81 89 ILE A C 1
ATOM 644 O O . ILE A 1 89 ? -4.588 3.132 0.557 1.00 97.81 89 ILE A O 1
ATOM 648 N N . ALA A 1 90 ? -3.483 3.684 2.419 1.00 97.25 90 ALA A N 1
ATOM 649 C CA . ALA A 1 90 ? -2.485 2.615 2.337 1.00 97.25 90 ALA A CA 1
ATOM 650 C C . ALA A 1 90 ? -1.953 2.265 3.738 1.00 97.25 90 ALA A C 1
ATOM 652 O O . ALA A 1 90 ? -2.119 3.047 4.690 1.00 97.25 90 ALA A O 1
ATOM 653 N N . HIS A 1 91 ? -1.317 1.106 3.903 1.00 94.38 91 HIS A N 1
ATOM 654 C CA . HIS A 1 91 ? -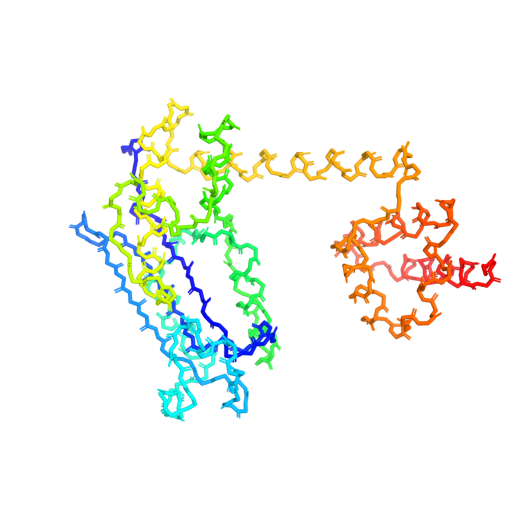0.658 0.749 5.157 1.00 94.38 91 HIS A CA 1
ATOM 655 C C . HIS A 1 91 ? 0.804 1.188 5.120 1.00 94.38 91 HIS A C 1
ATOM 657 O O . HIS A 1 91 ? 1.599 0.643 4.378 1.00 94.38 91 HIS A O 1
ATOM 663 N N . ASN A 1 92 ? 1.170 2.172 5.950 1.00 89.19 92 ASN A N 1
ATOM 664 C CA . ASN A 1 92 ? 2.435 2.904 5.803 1.00 89.19 92 ASN A CA 1
ATOM 665 C C . ASN A 1 92 ? 2.523 3.697 4.480 1.00 89.19 92 ASN A C 1
ATOM 667 O O . ASN A 1 92 ? 3.561 3.730 3.828 1.00 89.19 92 ASN A O 1
ATOM 671 N N . ALA A 1 93 ? 1.451 4.434 4.170 1.00 86.50 93 ALA A N 1
ATOM 672 C CA . ALA A 1 93 ? 1.246 5.169 2.916 1.00 86.50 93 ALA A CA 1
ATOM 673 C C . ALA A 1 93 ? 2.410 6.040 2.400 1.00 86.50 93 ALA A C 1
ATOM 675 O O . ALA A 1 93 ? 2.432 6.396 1.230 1.00 86.50 93 ALA A O 1
ATOM 676 N N . GLU A 1 94 ? 3.363 6.440 3.246 1.00 83.81 94 GLU A N 1
ATOM 677 C CA . GLU A 1 94 ? 4.552 7.164 2.781 1.00 83.81 94 GLU A CA 1
ATOM 678 C C . GLU A 1 94 ? 5.408 6.318 1.829 1.00 83.81 94 GLU A C 1
ATOM 680 O O . GLU A 1 94 ? 5.961 6.860 0.875 1.00 83.81 94 GLU A O 1
ATOM 685 N N . PHE A 1 95 ? 5.487 5.004 2.059 1.00 86.88 95 PHE A N 1
ATOM 686 C CA . PHE A 1 95 ? 6.211 4.084 1.189 1.00 86.88 95 PHE A CA 1
ATOM 687 C C . PHE A 1 95 ? 5.552 3.985 -0.190 1.00 86.88 95 PHE A C 1
ATOM 689 O O . PHE A 1 95 ? 6.204 4.282 -1.192 1.00 86.88 95 PHE A O 1
ATOM 696 N N . ASP A 1 96 ? 4.262 3.647 -0.235 1.00 93.12 96 ASP A N 1
ATOM 697 C CA . ASP A 1 96 ? 3.529 3.430 -1.485 1.00 93.12 96 ASP A CA 1
ATOM 698 C C . ASP A 1 96 ? 3.527 4.683 -2.351 1.00 93.12 96 ASP A C 1
ATOM 700 O O . ASP A 1 96 ? 3.869 4.647 -3.531 1.00 93.12 96 ASP A O 1
ATOM 704 N N . MET A 1 97 ? 3.217 5.828 -1.740 1.00 90.31 97 MET A N 1
ATOM 705 C CA . MET A 1 97 ? 3.140 7.100 -2.452 1.00 90.31 97 MET A CA 1
ATOM 706 C C . MET A 1 97 ? 4.512 7.552 -2.950 1.00 90.31 97 MET A C 1
ATOM 708 O O . MET A 1 97 ? 4.608 8.126 -4.030 1.00 90.31 97 MET A O 1
ATOM 712 N N . ASN A 1 98 ? 5.589 7.264 -2.210 1.00 88.56 98 ASN A N 1
ATOM 713 C CA . ASN A 1 98 ? 6.944 7.517 -2.692 1.00 88.56 98 ASN A CA 1
ATOM 714 C C . ASN A 1 98 ? 7.285 6.641 -3.908 1.00 88.56 98 ASN A C 1
ATOM 716 O O . ASN A 1 98 ? 7.904 7.140 -4.844 1.00 88.56 98 ASN A O 1
ATOM 720 N N . CYS A 1 99 ? 6.877 5.371 -3.919 1.00 91.62 99 CYS A N 1
ATOM 721 C CA . CYS A 1 99 ? 7.105 4.487 -5.062 1.00 91.62 99 CYS A CA 1
ATOM 722 C C . CYS A 1 99 ? 6.292 4.925 -6.286 1.00 91.62 99 CYS A C 1
ATOM 724 O O . CYS A 1 99 ? 6.848 5.074 -7.371 1.00 91.62 99 CYS A O 1
ATOM 726 N N . ILE A 1 100 ? 5.008 5.238 -6.096 1.00 94.06 100 ILE A N 1
ATOM 727 C CA . ILE A 1 100 ? 4.125 5.747 -7.151 1.00 94.06 100 ILE A CA 1
ATOM 728 C C . ILE A 1 100 ? 4.678 7.050 -7.741 1.00 94.06 100 ILE A C 1
ATOM 730 O O . ILE A 1 100 ? 4.834 7.153 -8.955 1.00 94.06 100 ILE A O 1
ATOM 734 N N . ASN A 1 101 ? 5.041 8.029 -6.905 1.00 91.06 101 ASN A N 1
ATOM 735 C CA . ASN A 1 101 ? 5.580 9.305 -7.382 1.00 91.06 101 ASN A CA 1
ATOM 736 C C . ASN A 1 101 ? 6.924 9.130 -8.097 1.00 91.06 101 ASN A C 1
ATOM 738 O O . ASN A 1 101 ? 7.145 9.736 -9.142 1.00 91.06 101 ASN A O 1
ATOM 742 N N . ALA A 1 102 ? 7.815 8.284 -7.571 1.00 90.56 102 ALA A N 1
ATOM 743 C CA . ALA A 1 102 ? 9.097 8.006 -8.211 1.00 90.56 102 ALA A CA 1
ATOM 744 C C . ALA A 1 102 ? 8.931 7.287 -9.556 1.00 90.56 102 ALA A C 1
ATOM 746 O O . ALA A 1 102 ? 9.676 7.567 -10.494 1.00 90.56 102 ALA A O 1
ATOM 747 N N . ALA A 1 103 ? 7.965 6.374 -9.662 1.00 93.25 103 ALA A N 1
ATOM 748 C CA . ALA A 1 103 ? 7.649 5.702 -10.911 1.00 93.25 103 ALA A CA 1
ATOM 749 C C . ALA A 1 103 ? 7.048 6.684 -11.929 1.00 93.25 103 ALA A C 1
ATOM 751 O O . ALA A 1 103 ? 7.534 6.740 -13.053 1.00 93.25 103 ALA A O 1
ATOM 752 N N . MET A 1 104 ? 6.093 7.536 -11.540 1.00 92.25 104 MET A N 1
ATOM 753 C CA . MET A 1 104 ? 5.563 8.590 -12.422 1.00 92.25 104 MET A CA 1
ATOM 754 C C . MET A 1 104 ? 6.669 9.532 -12.909 1.00 92.25 104 MET A C 1
ATOM 756 O O . MET A 1 104 ? 6.792 9.757 -14.111 1.00 92.25 104 MET A O 1
ATOM 760 N N . ALA A 1 105 ? 7.529 10.004 -12.002 1.00 92.81 105 ALA A N 1
ATOM 761 C CA . ALA A 1 105 ? 8.649 10.879 -12.340 1.00 92.81 105 ALA A CA 1
ATOM 762 C C . ALA A 1 105 ? 9.651 10.215 -13.299 1.00 92.81 105 ALA A C 1
ATOM 764 O O . ALA A 1 105 ? 10.163 10.878 -14.197 1.00 92.81 105 ALA A O 1
ATOM 765 N N . HIS A 1 106 ? 9.909 8.911 -13.149 1.00 94.25 106 HIS A N 1
ATOM 766 C CA . HIS A 1 106 ? 10.780 8.164 -14.060 1.00 94.25 106 HIS A CA 1
ATOM 767 C C . HIS A 1 106 ? 10.264 8.164 -15.506 1.00 94.25 106 HIS A C 1
ATOM 769 O O . HIS A 1 106 ? 11.064 8.215 -16.435 1.00 94.25 106 HIS A O 1
ATOM 775 N N . TYR A 1 107 ? 8.943 8.128 -15.690 1.00 92.94 107 TYR A N 1
ATOM 776 C CA . TYR A 1 107 ? 8.288 8.172 -17.001 1.00 92.94 107 TYR A CA 1
ATOM 777 C C . TYR A 1 107 ? 7.852 9.588 -17.411 1.00 92.94 107 TYR A C 1
ATOM 779 O O . TYR A 1 107 ? 7.024 9.735 -18.312 1.00 92.94 107 TYR A O 1
ATOM 787 N N . GLU A 1 108 ? 8.370 10.619 -16.732 1.00 94.75 108 GLU A N 1
ATOM 788 C CA . GLU A 1 108 ? 8.049 12.033 -16.973 1.00 94.75 108 GLU A CA 1
ATOM 789 C C . GLU A 1 108 ? 6.536 12.326 -16.935 1.00 94.75 108 GLU A C 1
ATOM 791 O O . GLU A 1 108 ? 6.028 13.227 -17.604 1.00 94.75 108 GLU A O 1
ATOM 796 N N . GLN A 1 109 ? 5.798 11.553 -16.135 1.00 91.94 109 GLN A N 1
ATOM 797 C CA . GLN A 1 109 ? 4.365 11.717 -15.934 1.00 91.94 109 GLN A CA 1
ATOM 798 C C . GLN A 1 109 ? 4.082 12.666 -14.761 1.00 91.94 109 GLN A C 1
ATOM 800 O O . GLN A 1 109 ? 4.859 12.716 -13.801 1.00 91.94 109 GLN A O 1
ATOM 805 N N . PRO A 1 110 ? 2.960 13.409 -14.792 1.00 86.44 110 PRO A N 1
ATOM 806 C CA . PRO A 1 110 ? 2.571 14.269 -13.681 1.00 86.44 110 PRO A CA 1
ATOM 807 C C . PRO A 1 110 ? 2.295 13.455 -12.414 1.00 86.44 110 PRO A C 1
ATOM 809 O O . PRO A 1 110 ? 1.782 12.339 -12.475 1.00 86.44 110 PRO A O 1
ATOM 812 N N . GLU A 1 111 ? 2.582 14.034 -11.249 1.00 81.31 111 GLU A N 1
ATOM 813 C CA . GLU A 1 111 ? 2.234 13.398 -9.977 1.00 81.31 111 GLU A CA 1
ATOM 814 C C . GLU A 1 111 ? 0.717 13.140 -9.888 1.00 81.31 111 GLU A C 1
ATOM 816 O O . GLU A 1 111 ? -0.080 13.992 -10.305 1.00 81.31 111 GLU A O 1
ATOM 821 N N . PRO A 1 112 ? 0.283 11.997 -9.323 1.00 80.81 112 PRO A N 1
ATOM 822 C CA . PRO A 1 112 ? -1.132 11.735 -9.124 1.00 80.81 112 PRO A CA 1
ATOM 823 C C . PRO A 1 112 ? -1.747 12.793 -8.209 1.00 80.81 112 PRO A C 1
ATOM 825 O O . PRO A 1 112 ? -1.308 13.001 -7.076 1.00 80.81 112 PRO A O 1
ATOM 828 N N . ALA A 1 113 ? -2.806 13.441 -8.687 1.00 77.06 113 ALA A N 1
ATOM 829 C CA . ALA A 1 113 ? -3.536 14.448 -7.932 1.00 77.06 113 ALA A CA 1
ATOM 830 C C . ALA A 1 113 ? -4.478 13.793 -6.909 1.00 77.06 113 ALA A C 1
ATOM 832 O O . ALA A 1 113 ? -5.702 13.877 -7.009 1.00 77.06 113 ALA A O 1
ATOM 833 N N . PHE A 1 114 ? -3.910 13.119 -5.911 1.00 73.69 114 PHE A N 1
ATOM 834 C CA . PHE A 1 114 ? -4.679 12.686 -4.756 1.00 73.69 114 PHE A CA 1
ATOM 835 C C . PHE A 1 114 ? -4.883 13.854 -3.794 1.00 73.69 114 PHE A C 1
ATOM 837 O O . PHE A 1 114 ? -3.989 14.667 -3.565 1.00 73.69 114 PHE A O 1
ATOM 844 N N . GLY A 1 115 ? -6.080 13.931 -3.211 1.00 72.75 115 GLY A N 1
ATOM 845 C CA . GLY A 1 115 ? -6.343 14.818 -2.083 1.00 72.75 115 GLY A CA 1
ATOM 846 C C . GLY A 1 115 ? -5.626 14.333 -0.815 1.00 72.75 115 GLY A C 1
ATOM 847 O O . GLY A 1 115 ? -4.458 13.952 -0.818 1.00 72.75 115 GLY A O 1
ATOM 848 N N . SER A 1 116 ? -6.325 14.315 0.319 1.00 77.56 116 SER A N 1
ATOM 849 C CA . SER A 1 116 ? -5.751 13.724 1.532 1.00 77.56 116 SER A CA 1
ATOM 850 C C . SER A 1 116 ? -5.643 12.202 1.402 1.00 77.56 116 SER A C 1
ATOM 852 O O . SER A 1 116 ? -6.663 11.523 1.362 1.00 77.56 116 SER A O 1
ATOM 854 N N . ILE A 1 117 ? -4.423 11.669 1.460 1.00 88.44 117 ILE A N 1
ATOM 855 C CA . ILE A 1 117 ? -4.159 10.226 1.561 1.00 88.44 117 ILE A CA 1
ATOM 856 C C . ILE A 1 117 ? -4.239 9.778 3.027 1.00 88.44 117 ILE A C 1
ATOM 858 O O . ILE A 1 117 ? -3.640 10.402 3.911 1.00 88.44 117 ILE A O 1
ATOM 862 N N . GLY A 1 118 ? -4.983 8.710 3.311 1.00 92.75 118 GLY A N 1
ATOM 863 C CA . GLY A 1 118 ? -5.047 8.091 4.637 1.00 92.75 118 GLY A CA 1
ATOM 864 C C . GLY A 1 118 ? -3.972 7.027 4.852 1.00 92.75 118 GLY A C 1
ATOM 865 O O . GLY A 1 118 ? -3.450 6.441 3.909 1.00 92.75 118 GLY A O 1
ATOM 866 N N . CYS A 1 119 ? -3.628 6.770 6.113 1.00 94.06 119 CYS A N 1
ATOM 867 C CA . CYS A 1 119 ? -2.612 5.781 6.465 1.00 94.06 119 CYS A CA 1
ATOM 868 C C . CYS A 1 119 ? -3.099 4.901 7.615 1.00 94.06 119 CYS A C 1
ATOM 870 O O . CYS A 1 119 ? -3.204 5.373 8.751 1.00 94.06 119 CYS A O 1
ATOM 872 N N . THR A 1 120 ? -3.358 3.621 7.348 1.00 96.56 120 THR A N 1
ATOM 873 C CA . THR A 1 120 ? -3.925 2.705 8.354 1.00 96.56 120 THR A CA 1
ATOM 874 C C . THR A 1 120 ? -2.958 2.429 9.500 1.00 96.56 120 THR A C 1
ATOM 876 O O . THR A 1 120 ? -3.397 2.255 10.630 1.00 96.56 120 THR A O 1
ATOM 879 N N . LEU A 1 121 ? -1.644 2.524 9.267 1.00 92.12 121 LEU A N 1
ATOM 880 C CA . LEU A 1 121 ? -0.634 2.514 10.331 1.00 92.12 121 LEU A CA 1
ATOM 881 C C . LEU A 1 121 ? -0.823 3.694 11.305 1.00 92.12 121 LEU A C 1
ATOM 883 O O . LEU A 1 121 ? -0.796 3.518 12.523 1.00 92.12 121 LEU A O 1
ATOM 887 N N . ARG A 1 122 ? -1.063 4.907 10.788 1.00 90.38 122 ARG A N 1
ATOM 888 C CA . ARG A 1 122 ? -1.333 6.092 11.627 1.00 90.38 122 ARG A CA 1
ATOM 889 C C . ARG A 1 122 ? -2.674 5.977 12.342 1.00 90.38 122 ARG A C 1
ATOM 891 O O . ARG A 1 122 ? -2.773 6.398 13.491 1.00 90.38 122 ARG A O 1
ATOM 898 N N . MET A 1 123 ? -3.686 5.426 11.671 1.00 94.19 123 MET A N 1
ATOM 899 C CA . MET A 1 123 ? -4.996 5.158 12.267 1.00 94.19 123 MET A CA 1
ATOM 900 C C . MET A 1 123 ? -4.862 4.159 13.420 1.00 94.19 123 MET A C 1
ATOM 902 O O . MET A 1 123 ? -5.326 4.452 14.514 1.00 94.19 123 MET A O 1
ATOM 906 N N . ALA A 1 124 ? -4.145 3.051 13.224 1.00 91.75 124 ALA A N 1
ATOM 907 C CA . ALA A 1 124 ? -3.907 2.053 14.261 1.00 91.75 124 ALA A CA 1
ATOM 908 C C . ALA A 1 124 ? -3.179 2.649 15.473 1.00 91.75 124 ALA A C 1
ATOM 910 O O . ALA A 1 124 ? -3.613 2.446 16.601 1.00 91.75 124 ALA A O 1
ATOM 911 N N . HIS A 1 125 ? -2.137 3.462 15.262 1.00 88.88 125 HIS A N 1
ATOM 912 C CA . HIS A 1 125 ? -1.469 4.180 16.356 1.00 88.88 125 HIS A CA 1
ATOM 913 C C . HIS A 1 125 ? -2.383 5.160 17.102 1.00 88.88 125 HIS A C 1
ATOM 915 O O . HIS A 1 125 ? -2.161 5.435 18.279 1.00 88.88 125 HIS A O 1
ATOM 921 N N . LEU A 1 126 ? -3.369 5.741 16.416 1.00 89.00 126 LEU A N 1
ATOM 922 C CA . LEU A 1 126 ? -4.328 6.652 17.033 1.00 89.00 126 LEU A CA 1
ATOM 923 C C . LEU A 1 126 ? -5.400 5.900 17.833 1.00 89.00 126 LEU A C 1
ATOM 925 O O . LEU A 1 126 ? -5.805 6.384 18.887 1.00 89.00 126 LEU A O 1
ATOM 929 N N . VAL A 1 127 ? -5.866 4.756 17.328 1.00 93.00 127 VAL A N 1
ATOM 930 C CA . VAL A 1 127 ? -6.911 3.937 17.961 1.00 93.00 127 VAL A CA 1
ATOM 931 C C . VAL A 1 127 ? -6.343 3.115 19.124 1.00 93.00 127 VAL A C 1
ATOM 933 O O . VAL A 1 127 ? -6.989 3.019 20.164 1.00 93.00 127 VAL A O 1
ATOM 936 N N . TRP A 1 128 ? -5.116 2.601 19.004 1.00 91.12 128 TRP A N 1
ATOM 937 C CA . TRP A 1 128 ? -4.483 1.725 19.999 1.00 91.12 128 TRP A CA 1
ATOM 938 C C . TRP A 1 128 ? -3.169 2.287 20.576 1.00 91.12 128 TRP A C 1
ATOM 940 O O . TRP A 1 128 ? -2.152 1.599 20.540 1.00 91.12 128 TRP A O 1
ATOM 950 N N . PRO A 1 129 ? -3.140 3.503 21.150 1.00 86.31 129 PRO A N 1
ATOM 951 C CA . PRO A 1 129 ? -1.894 4.169 21.551 1.00 86.31 129 PRO A CA 1
ATOM 952 C C . PRO A 1 129 ? -1.020 3.365 22.530 1.00 86.31 129 PRO A C 1
ATOM 954 O O . PRO A 1 129 ? 0.202 3.447 22.454 1.00 86.31 129 PRO A O 1
ATOM 957 N N . GLU A 1 130 ? -1.633 2.543 23.389 1.00 89.69 130 GLU A N 1
ATOM 958 C CA . GLU A 1 130 ? -0.945 1.735 24.411 1.00 89.69 130 GLU A CA 1
ATOM 959 C C . GLU A 1 130 ? -0.482 0.355 23.909 1.00 89.69 130 GLU A C 1
ATOM 961 O O . GLU A 1 130 ? 0.047 -0.458 24.670 1.00 89.69 130 GLU A O 1
ATOM 966 N N . ARG A 1 131 ? -0.691 0.040 22.625 1.00 87.69 131 ARG A N 1
ATOM 967 C CA . ARG A 1 131 ? -0.282 -1.246 22.054 1.00 87.69 131 ARG A CA 1
ATOM 968 C C . ARG A 1 131 ? 1.242 -1.373 22.044 1.00 87.69 131 ARG A C 1
ATOM 970 O O . ARG A 1 131 ? 1.950 -0.543 21.479 1.00 87.69 131 ARG A O 1
ATOM 977 N N . THR A 1 132 ? 1.725 -2.489 22.583 1.00 79.50 132 THR A N 1
ATOM 978 C CA . THR A 1 132 ? 3.154 -2.831 22.669 1.00 79.50 132 THR A CA 1
ATOM 979 C C . THR A 1 132 ? 3.640 -3.736 21.534 1.00 79.50 132 THR A C 1
ATOM 981 O O . THR A 1 132 ? 4.831 -3.768 21.227 1.00 79.50 132 THR A O 1
ATOM 984 N N . LYS A 1 133 ? 2.729 -4.480 20.898 1.00 80.94 133 LYS A N 1
ATOM 985 C CA . LYS A 1 133 ? 3.029 -5.351 19.755 1.00 80.94 133 LYS A CA 1
ATOM 986 C C . LYS A 1 133 ? 3.201 -4.558 18.459 1.00 80.94 133 LYS A C 1
ATOM 988 O O . LYS A 1 133 ? 2.762 -3.417 18.341 1.00 80.94 133 LYS A O 1
ATOM 993 N N . SER A 1 134 ? 3.804 -5.201 17.457 1.00 86.69 134 SER A N 1
ATOM 994 C CA . SER A 1 134 ? 4.025 -4.596 16.140 1.00 86.69 134 SER A CA 1
ATOM 995 C C . SER A 1 134 ? 2.724 -4.120 15.482 1.00 86.69 134 SER A C 1
ATOM 997 O O . SER A 1 134 ? 1.657 -4.710 15.675 1.00 86.69 134 SER A O 1
ATOM 999 N N . TYR A 1 135 ? 2.855 -3.063 14.680 1.00 89.69 135 TYR A N 1
ATOM 1000 C CA . TYR A 1 135 ? 1.806 -2.508 13.825 1.00 89.69 135 TYR A CA 1
ATOM 1001 C C . TYR A 1 135 ? 1.971 -2.892 12.353 1.00 89.69 135 TYR A C 1
ATOM 1003 O O . TYR A 1 135 ? 1.288 -2.325 11.508 1.00 89.69 135 TYR A O 1
ATOM 1011 N N . ARG A 1 136 ? 2.880 -3.821 12.025 1.00 90.50 136 ARG A N 1
ATOM 1012 C CA . ARG A 1 136 ? 2.964 -4.375 10.667 1.00 90.50 136 ARG A CA 1
ATOM 1013 C C . ARG A 1 136 ? 1.608 -4.952 10.270 1.00 90.50 136 ARG A C 1
ATOM 1015 O O . ARG A 1 136 ? 0.993 -5.635 11.090 1.00 90.50 136 ARG A O 1
ATOM 1022 N N . LEU A 1 137 ? 1.200 -4.729 9.020 1.00 93.12 137 LEU A N 1
ATOM 1023 C CA . LEU A 1 137 ? -0.061 -5.233 8.473 1.00 93.12 137 LEU A CA 1
ATOM 1024 C C . LEU A 1 137 ? -0.251 -6.721 8.783 1.00 93.12 137 LEU A C 1
ATOM 1026 O O . LEU A 1 137 ? -1.235 -7.076 9.414 1.00 93.12 137 LEU A O 1
ATOM 1030 N N . THR A 1 138 ? 0.759 -7.550 8.501 1.00 91.88 138 THR A N 1
ATOM 1031 C CA . THR A 1 138 ? 0.734 -8.998 8.775 1.00 91.88 138 THR A CA 1
ATOM 1032 C C . THR A 1 138 ? 0.443 -9.348 10.234 1.00 91.88 138 THR A C 1
ATOM 1034 O O . THR A 1 138 ? -0.337 -10.254 10.512 1.00 91.88 138 THR A O 1
ATOM 1037 N N . THR A 1 139 ? 1.020 -8.610 11.189 1.00 92.06 139 THR A N 1
ATOM 1038 C CA . THR A 1 139 ? 0.757 -8.818 12.622 1.00 92.06 139 THR A CA 1
ATOM 1039 C C . THR A 1 139 ? -0.677 -8.441 12.985 1.00 92.06 139 THR A C 1
ATOM 1041 O O . THR A 1 139 ? -1.323 -9.157 13.744 1.00 92.06 139 THR A O 1
ATOM 1044 N N . LEU A 1 140 ? -1.176 -7.322 12.458 1.00 96.25 140 LEU A N 1
ATOM 1045 C CA . LEU A 1 140 ? -2.540 -6.865 12.721 1.00 96.25 140 LEU A CA 1
ATOM 1046 C C . LEU A 1 140 ? -3.572 -7.803 12.088 1.00 96.25 140 LEU A C 1
ATOM 1048 O O . LEU A 1 140 ? -4.536 -8.174 12.748 1.00 96.25 140 LEU A O 1
ATOM 1052 N N . CYS A 1 141 ? -3.343 -8.237 10.850 1.00 97.44 141 CYS A N 1
ATOM 1053 C CA . CYS A 1 141 ? -4.222 -9.158 10.142 1.00 97.44 141 CYS A CA 1
ATOM 1054 C C . CYS A 1 141 ? -4.320 -10.507 10.852 1.00 97.44 141 CYS A C 1
ATOM 1056 O O . CYS A 1 141 ? -5.427 -10.988 11.085 1.00 97.44 141 CYS A O 1
ATOM 1058 N N . GLN A 1 142 ? -3.188 -11.062 11.294 1.00 96.75 142 GLN A N 1
ATOM 1059 C CA . GLN A 1 142 ? -3.170 -12.309 12.056 1.00 96.75 142 GLN A CA 1
ATOM 1060 C C . GLN A 1 142 ? -3.980 -12.215 13.359 1.00 96.75 142 GLN A C 1
ATOM 1062 O O . GLN A 1 142 ? -4.704 -13.147 13.696 1.00 96.75 142 GLN A O 1
ATOM 1067 N N . GLU A 1 143 ? -3.871 -11.109 14.100 1.00 96.94 143 GLU A N 1
ATOM 1068 C CA . GLU A 1 143 ? -4.593 -10.936 15.369 1.00 96.94 143 GLU A CA 1
ATOM 1069 C C . GLU A 1 143 ? -6.090 -10.684 15.192 1.00 96.94 143 GLU A C 1
ATOM 1071 O O . GLU A 1 143 ? -6.883 -11.111 16.029 1.00 96.94 143 GLU A O 1
ATOM 1076 N N . LEU A 1 144 ? -6.474 -9.995 14.118 1.00 97.00 144 LEU A N 1
ATOM 1077 C CA . LEU A 1 144 ? -7.865 -9.652 13.823 1.00 97.00 144 LEU A CA 1
ATOM 1078 C C . LEU A 1 144 ? -8.593 -10.734 13.013 1.00 97.00 144 LEU A C 1
ATOM 1080 O O . LEU A 1 144 ? -9.795 -10.611 12.791 1.00 97.00 144 LEU A O 1
ATOM 1084 N N . GLY A 1 145 ? -7.886 -11.775 12.565 1.00 97.75 145 GLY A N 1
ATOM 1085 C CA . GLY A 1 145 ? -8.444 -12.806 11.688 1.00 97.75 145 GLY A CA 1
ATOM 1086 C C . GLY A 1 145 ? -8.758 -12.297 10.277 1.00 97.75 145 GLY A C 1
ATOM 1087 O O . GLY A 1 145 ? -9.666 -12.814 9.632 1.00 97.75 145 GLY A O 1
ATOM 1088 N N . ILE A 1 146 ? -8.034 -11.277 9.803 1.00 97.94 146 ILE A N 1
ATOM 1089 C CA . ILE A 1 146 ? -8.152 -10.762 8.434 1.00 97.94 146 ILE A CA 1
ATOM 1090 C C . ILE A 1 146 ? -7.330 -11.668 7.518 1.00 97.94 146 ILE A C 1
ATOM 1092 O O . ILE A 1 146 ? -6.126 -11.835 7.722 1.00 97.94 146 ILE A O 1
ATOM 1096 N N . GLU A 1 147 ? -7.975 -12.236 6.501 1.00 96.06 147 GLU A N 1
ATOM 1097 C CA . GLU A 1 147 ? -7.302 -13.062 5.502 1.00 96.06 147 GLU A CA 1
ATOM 1098 C C . GLU A 1 147 ? -6.320 -12.225 4.671 1.00 96.06 147 GLU A C 1
ATOM 1100 O O . GLU A 1 147 ? -6.650 -11.138 4.193 1.00 96.06 147 GLU A O 1
ATOM 1105 N N . GLN A 1 148 ? -5.095 -12.731 4.525 1.00 96.31 148 GLN A N 1
ATOM 1106 C CA . GLN A 1 148 ? -4.026 -12.050 3.808 1.00 96.31 148 GLN A CA 1
ATOM 1107 C C . GLN A 1 148 ? -3.031 -13.068 3.243 1.00 96.31 148 GLN A C 1
ATOM 1109 O O . GLN A 1 148 ? -2.435 -13.854 3.982 1.00 96.31 148 GLN A O 1
ATOM 1114 N N . LYS A 1 149 ? -2.787 -13.000 1.936 1.00 96.06 149 LYS A N 1
ATOM 1115 C CA . LYS A 1 149 ? -1.584 -13.533 1.306 1.00 96.06 149 LYS A CA 1
ATOM 1116 C C . LYS A 1 149 ? -0.524 -12.431 1.334 1.00 96.06 149 LYS A C 1
ATOM 1118 O O . LYS A 1 149 ? -0.516 -11.572 0.464 1.00 96.06 149 LYS A O 1
ATOM 1123 N N . ALA A 1 150 ? 0.320 -12.444 2.364 1.00 90.94 150 ALA A N 1
ATOM 1124 C CA . ALA A 1 150 ? 1.314 -11.392 2.580 1.00 90.94 150 ALA A CA 1
ATOM 1125 C C . ALA A 1 150 ? 2.223 -11.198 1.355 1.00 90.94 150 ALA A C 1
ATOM 1127 O O . ALA A 1 150 ? 2.672 -12.193 0.779 1.00 90.94 150 ALA A O 1
ATOM 1128 N N . HIS A 1 151 ? 2.524 -9.936 1.029 1.00 92.00 151 HIS A N 1
ATOM 1129 C CA . HIS A 1 151 ? 3.364 -9.543 -0.109 1.00 92.00 151 HIS A CA 1
ATOM 1130 C C . HIS A 1 151 ? 2.761 -9.866 -1.485 1.00 92.00 151 HIS A C 1
ATOM 1132 O O . HIS A 1 151 ? 3.472 -10.046 -2.473 1.00 92.00 151 HIS A O 1
ATOM 1138 N N . ASP A 1 152 ? 1.432 -9.977 -1.545 1.00 98.12 152 ASP A N 1
ATOM 1139 C CA . ASP A 1 152 ? 0.660 -9.839 -2.775 1.00 98.12 152 ASP A CA 1
ATOM 1140 C C . ASP A 1 152 ? -0.093 -8.511 -2.703 1.00 98.12 152 ASP A C 1
ATOM 1142 O O . ASP A 1 152 ? -0.969 -8.348 -1.852 1.00 98.12 152 ASP A O 1
ATOM 1146 N N . ALA A 1 153 ? 0.208 -7.572 -3.603 1.00 98.06 153 ALA A N 1
ATOM 1147 C CA . ALA A 1 153 ? -0.304 -6.205 -3.489 1.00 98.06 153 ALA A CA 1
ATOM 1148 C C . ALA A 1 153 ? -1.844 -6.147 -3.475 1.00 98.06 153 ALA A C 1
ATOM 1150 O O . ALA A 1 153 ? -2.455 -5.336 -2.779 1.00 98.06 153 ALA A O 1
ATOM 1151 N N . GLY A 1 154 ? -2.512 -7.022 -4.237 1.00 98.56 154 GLY A N 1
ATOM 1152 C CA . GLY A 1 154 ? -3.976 -7.086 -4.264 1.00 98.56 154 GLY A CA 1
ATOM 1153 C C . GLY A 1 154 ? -4.557 -7.579 -2.938 1.00 98.56 154 GLY A C 1
ATOM 1154 O O . GLY A 1 154 ? -5.549 -7.028 -2.446 1.00 98.56 154 GLY A O 1
ATOM 1155 N N . SER A 1 155 ? -3.933 -8.599 -2.348 1.00 98.62 155 SER A N 1
ATOM 1156 C CA . SER A 1 155 ? -4.288 -9.097 -1.021 1.00 98.62 155 SER A CA 1
ATOM 1157 C C . SER A 1 155 ? -3.980 -8.084 0.082 1.00 98.62 155 SER A C 1
ATOM 1159 O O . SER A 1 155 ? -4.794 -7.926 0.992 1.00 98.62 155 SER A O 1
ATOM 1161 N N . ASP A 1 156 ? -2.849 -7.387 0.013 1.00 98.62 156 ASP A N 1
ATOM 1162 C CA . ASP A 1 156 ? -2.409 -6.429 1.031 1.00 98.62 156 ASP A CA 1
ATOM 1163 C C . ASP A 1 156 ? -3.247 -5.143 0.986 1.00 98.62 156 ASP A C 1
ATOM 1165 O O . ASP A 1 156 ? -3.634 -4.611 2.034 1.00 98.62 156 ASP A O 1
ATOM 1169 N N . ALA A 1 157 ? -3.682 -4.714 -0.204 1.00 98.75 157 ALA A N 1
ATOM 1170 C CA . ALA A 1 157 ? -4.690 -3.668 -0.357 1.00 98.75 157 ALA A CA 1
ATOM 1171 C C . ALA A 1 157 ? -6.043 -4.080 0.258 1.00 98.75 157 ALA A C 1
ATOM 1173 O O . ALA A 1 157 ? -6.653 -3.301 0.999 1.00 98.75 157 ALA A O 1
ATOM 1174 N N . ALA A 1 158 ? -6.512 -5.312 0.015 1.00 98.81 158 ALA A N 1
ATOM 1175 C CA . ALA A 1 158 ? -7.761 -5.814 0.599 1.00 98.81 158 ALA A CA 1
ATOM 1176 C C . ALA A 1 158 ? -7.688 -5.871 2.131 1.00 98.81 158 ALA A C 1
ATOM 1178 O O . ALA A 1 158 ? -8.582 -5.373 2.823 1.00 98.81 158 ALA A O 1
ATOM 1179 N N . ALA A 1 159 ? -6.586 -6.405 2.657 1.00 98.69 159 ALA A N 1
ATOM 1180 C CA . ALA A 1 159 ? -6.306 -6.480 4.083 1.00 98.69 159 ALA A CA 1
ATOM 1181 C C . ALA A 1 159 ? -6.200 -5.086 4.724 1.00 98.69 159 ALA A C 1
ATOM 1183 O O . ALA A 1 159 ? -6.723 -4.858 5.816 1.00 98.69 159 ALA A O 1
ATOM 1184 N N . THR A 1 160 ? -5.600 -4.118 4.026 1.00 98.75 160 THR A N 1
ATOM 1185 C CA . THR A 1 160 ? -5.535 -2.713 4.449 1.00 98.75 160 THR A CA 1
ATOM 1186 C C . THR A 1 160 ? -6.927 -2.096 4.577 1.00 98.75 160 THR A C 1
ATOM 1188 O O . THR A 1 160 ? -7.202 -1.405 5.563 1.00 98.75 160 THR A O 1
ATOM 1191 N N . LEU A 1 161 ? -7.823 -2.349 3.618 1.00 98.31 161 LEU A N 1
ATOM 1192 C CA . LEU A 1 161 ? -9.198 -1.846 3.669 1.00 98.31 161 LEU A CA 1
ATOM 1193 C C . LEU A 1 161 ? -10.017 -2.519 4.780 1.00 98.31 161 LEU A C 1
ATOM 1195 O O . LEU A 1 161 ? -10.742 -1.831 5.500 1.00 98.31 161 LEU A O 1
ATOM 1199 N N . ALA A 1 162 ? -9.851 -3.828 4.977 1.00 98.12 162 ALA A N 1
ATOM 1200 C CA . ALA A 1 162 ? -10.464 -4.550 6.089 1.00 98.12 162 ALA A CA 1
ATOM 1201 C C . ALA A 1 162 ? -9.976 -4.002 7.441 1.00 98.12 162 ALA A C 1
ATOM 1203 O O . ALA A 1 162 ? -10.780 -3.676 8.313 1.00 98.12 162 ALA A O 1
ATOM 1204 N N . LEU A 1 163 ? -8.666 -3.786 7.601 1.00 98.31 163 LEU A N 1
ATOM 1205 C CA . LEU A 1 163 ? -8.098 -3.167 8.799 1.00 98.31 163 LEU A CA 1
ATOM 1206 C C . LEU A 1 163 ? -8.697 -1.774 9.048 1.00 98.31 163 LEU A C 1
ATOM 1208 O O . LEU A 1 163 ? -9.027 -1.442 10.186 1.00 98.31 163 LEU A O 1
ATOM 1212 N N . ALA A 1 164 ? -8.881 -0.964 8.003 1.00 97.69 164 ALA A N 1
ATOM 1213 C CA . ALA A 1 164 ? -9.541 0.332 8.132 1.00 97.69 164 ALA A CA 1
ATOM 1214 C C . ALA A 1 164 ? -10.991 0.206 8.634 1.00 97.69 164 ALA A C 1
ATOM 1216 O O . ALA A 1 164 ? -11.400 1.022 9.460 1.00 97.69 164 ALA A O 1
ATOM 1217 N N . GLN A 1 165 ? -11.743 -0.817 8.202 1.00 95.69 165 GLN A N 1
ATOM 1218 C CA . GLN A 1 165 ? -13.081 -1.109 8.735 1.00 95.69 165 GLN A CA 1
ATOM 1219 C C . GLN A 1 165 ? -13.029 -1.452 10.228 1.00 95.69 165 GLN A C 1
ATOM 1221 O O . GLN A 1 165 ? -13.769 -0.848 11.001 1.00 95.69 165 GLN A O 1
ATOM 1226 N N . HIS A 1 166 ? -12.126 -2.344 10.653 1.00 96.00 166 HIS A N 1
ATOM 1227 C CA . HIS A 1 166 ? -11.954 -2.690 12.072 1.00 96.00 166 HIS A CA 1
ATOM 1228 C C . HIS A 1 166 ? -11.635 -1.457 12.928 1.00 96.00 166 HIS A C 1
ATOM 1230 O O . HIS A 1 166 ? -12.309 -1.186 13.922 1.00 96.00 166 HIS A O 1
ATOM 1236 N N . LEU A 1 167 ? -10.665 -0.648 12.496 1.00 96.56 167 LEU A N 1
ATOM 1237 C CA . LEU A 1 167 ? -10.278 0.580 13.192 1.00 96.56 167 LEU A CA 1
ATOM 1238 C C . LEU A 1 167 ? -11.424 1.597 13.260 1.00 96.56 167 LEU A C 1
ATOM 1240 O O . LEU A 1 167 ? -11.583 2.281 14.268 1.00 96.56 167 LEU A O 1
ATOM 1244 N N . ALA A 1 168 ? -12.226 1.706 12.199 1.00 94.50 168 ALA A N 1
ATOM 1245 C CA . ALA A 1 168 ? -13.378 2.599 12.164 1.00 94.50 168 ALA A CA 1
ATOM 1246 C C . ALA A 1 168 ? -14.532 2.122 13.064 1.00 94.50 168 ALA A C 1
ATOM 1248 O O . ALA A 1 168 ? -15.231 2.964 13.621 1.00 94.50 168 ALA A O 1
ATOM 1249 N N . VAL A 1 169 ? -14.718 0.808 13.251 1.00 93.25 169 VAL A N 1
ATOM 1250 C CA . VAL A 1 169 ? -15.678 0.256 14.229 1.00 93.25 169 VAL A CA 1
ATOM 1251 C C . VAL A 1 169 ? -15.279 0.635 15.656 1.00 93.25 169 VAL A C 1
ATOM 1253 O O . VAL A 1 169 ? -16.129 1.049 16.443 1.00 93.25 169 VAL A O 1
ATOM 1256 N N . GLU A 1 170 ? -13.992 0.530 15.989 1.00 93.44 170 GLU A N 1
ATOM 1257 C CA . GLU A 1 170 ? -13.481 0.874 17.323 1.00 93.44 170 GLU A CA 1
ATOM 1258 C C . GLU A 1 170 ? -13.401 2.391 17.568 1.00 93.44 170 GLU A C 1
ATOM 1260 O O . GLU A 1 170 ? -13.387 2.857 18.712 1.00 93.44 170 GLU A O 1
ATOM 1265 N N . TRP A 1 171 ? -13.377 3.195 16.504 1.00 91.62 171 TRP A N 1
ATOM 1266 C CA . TRP A 1 171 ? -13.306 4.645 16.608 1.00 91.62 171 TRP A CA 1
ATOM 1267 C C . TRP A 1 171 ? -14.624 5.264 17.087 1.00 91.62 171 TRP A C 1
ATOM 1269 O O . TRP A 1 171 ? -15.604 5.399 16.358 1.00 91.62 171 TRP A O 1
ATOM 1279 N N . SER A 1 172 ? -14.632 5.743 18.330 1.00 84.38 172 SER A N 1
ATOM 1280 C CA . SER A 1 172 ? -15.829 6.315 18.958 1.00 84.38 172 SER A CA 1
ATOM 1281 C C . SER A 1 172 ? -16.095 7.791 18.629 1.00 84.38 172 SER A C 1
ATOM 1283 O O . SER A 1 172 ? -17.184 8.292 18.928 1.00 84.38 172 SER A O 1
ATOM 1285 N N . LYS A 1 173 ? -15.132 8.503 18.021 1.00 85.69 173 LYS A N 1
ATOM 1286 C CA . LYS A 1 173 ? -15.134 9.978 17.911 1.00 85.69 173 LYS A CA 1
ATOM 1287 C C . LYS A 1 173 ? -15.570 10.523 16.544 1.00 85.69 173 LYS A C 1
ATOM 1289 O O . LYS A 1 173 ? -15.226 11.655 16.217 1.00 85.69 173 LYS A O 1
ATOM 1294 N N . GLY A 1 174 ? -16.292 9.747 15.736 1.00 87.38 174 GLY A N 1
ATOM 1295 C CA . GLY A 1 174 ? -16.822 10.228 14.457 1.00 87.38 174 GLY A CA 1
ATOM 1296 C C . GLY A 1 174 ? -17.004 9.130 13.419 1.00 87.38 174 GLY A C 1
ATOM 1297 O O . GLY A 1 174 ? -17.251 7.975 13.757 1.00 87.38 174 GLY A O 1
ATOM 1298 N N . THR A 1 175 ? -16.907 9.525 12.155 1.00 90.06 175 THR A N 1
ATOM 1299 C CA . THR A 1 175 ? -16.942 8.646 10.983 1.00 90.06 175 THR A CA 1
ATOM 1300 C C . THR A 1 175 ? -15.556 8.086 10.643 1.00 90.06 175 THR A C 1
ATOM 1302 O O . THR A 1 175 ? -14.531 8.564 11.137 1.00 90.06 175 THR A O 1
ATOM 1305 N N . ALA A 1 176 ? -15.503 7.110 9.737 1.00 87.75 176 ALA A N 1
ATOM 1306 C CA . ALA A 1 176 ? -14.252 6.602 9.178 1.00 87.75 176 ALA A CA 1
ATOM 1307 C C . ALA A 1 176 ? -13.424 7.699 8.473 1.00 87.75 176 ALA A C 1
ATOM 1309 O O . ALA A 1 176 ? -12.197 7.723 8.578 1.00 87.75 176 ALA A O 1
ATOM 1310 N N . VAL A 1 177 ? -14.085 8.663 7.821 1.00 88.88 177 VAL A N 1
ATOM 1311 C CA . VAL A 1 177 ? -13.419 9.833 7.222 1.00 88.88 177 VAL A CA 1
ATOM 1312 C C . VAL A 1 177 ? -12.798 10.720 8.305 1.00 88.88 177 VAL A C 1
ATOM 1314 O O . VAL A 1 177 ? -11.649 11.146 8.164 1.00 88.88 177 VAL A O 1
ATOM 1317 N N . ASP A 1 178 ? -13.499 10.944 9.420 1.00 91.56 178 ASP A N 1
ATOM 1318 C CA . ASP A 1 178 ? -12.959 11.705 10.554 1.00 91.56 178 ASP A CA 1
ATOM 1319 C C . ASP A 1 178 ? -11.729 11.023 11.157 1.00 91.56 178 ASP A C 1
ATOM 1321 O O . ASP A 1 178 ? -10.765 11.702 11.516 1.00 91.56 178 ASP A O 1
ATOM 1325 N N . LEU A 1 179 ? -11.726 9.687 11.232 1.00 93.31 179 LEU A N 1
ATOM 1326 C CA . LEU A 1 179 ? -10.568 8.907 11.673 1.00 93.31 179 LEU A CA 1
ATOM 1327 C C . LEU A 1 179 ? -9.363 9.118 10.744 1.00 93.31 179 LEU A C 1
ATOM 1329 O O . LEU A 1 179 ? -8.261 9.409 11.222 1.00 93.31 179 LEU A O 1
ATOM 1333 N N . ILE A 1 180 ? -9.561 9.031 9.424 1.00 91.06 180 ILE A N 1
ATOM 1334 C CA . ILE A 1 180 ? -8.505 9.287 8.432 1.00 91.06 180 ILE A CA 1
ATOM 1335 C C . ILE A 1 180 ? -7.917 10.688 8.646 1.00 91.06 180 ILE A C 1
ATOM 1337 O O . ILE A 1 180 ? -6.703 10.843 8.808 1.00 91.06 180 ILE A O 1
ATOM 1341 N N . GLN A 1 181 ? -8.767 11.710 8.742 1.00 90.62 181 GLN A N 1
ATOM 1342 C CA . GLN A 1 181 ? -8.328 13.090 8.940 1.00 90.62 181 GLN A CA 1
ATOM 1343 C C . GLN A 1 181 ? -7.631 13.306 10.294 1.00 90.62 181 GLN A C 1
ATOM 1345 O O . GLN A 1 181 ? -6.596 13.976 10.359 1.00 90.62 181 GLN A O 1
ATOM 1350 N N . ALA A 1 182 ? -8.166 12.738 11.378 1.00 89.62 182 ALA A N 1
ATOM 1351 C CA . ALA A 1 182 ? -7.602 12.859 12.719 1.00 89.62 182 ALA A CA 1
ATOM 1352 C C . ALA A 1 182 ? -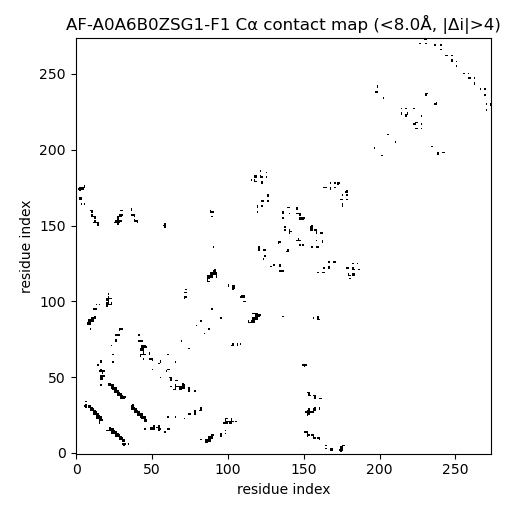6.221 12.198 12.816 1.00 89.62 182 ALA A C 1
ATOM 1354 O O . ALA A 1 182 ? -5.295 12.791 13.377 1.00 89.62 182 ALA A O 1
ATOM 1355 N N . SER A 1 183 ? -6.054 11.018 12.211 1.00 87.44 183 SER A N 1
ATOM 1356 C CA . SER A 1 183 ? -4.767 10.315 12.171 1.00 87.44 183 SER A CA 1
ATOM 1357 C C . SER A 1 183 ? -3.691 11.125 11.436 1.00 87.44 183 SER A C 1
ATOM 1359 O O . SER A 1 183 ? -2.541 11.184 11.879 1.00 87.44 183 SER A O 1
ATOM 1361 N N . ASN A 1 184 ? -4.077 11.842 10.376 1.00 82.56 184 ASN A N 1
ATOM 1362 C CA . ASN A 1 184 ? -3.188 12.727 9.630 1.00 82.56 184 ASN A CA 1
ATOM 1363 C C . ASN A 1 184 ? -2.800 13.992 10.412 1.00 82.56 184 ASN A C 1
ATOM 1365 O O . ASN A 1 184 ? -1.630 14.381 10.388 1.00 82.56 184 ASN A O 1
ATOM 1369 N N . ARG A 1 185 ? -3.737 14.625 11.134 1.00 76.94 185 ARG A N 1
ATOM 1370 C CA . ARG A 1 185 ? -3.445 15.801 11.979 1.00 76.94 185 ARG A CA 1
ATOM 1371 C C . ARG A 1 185 ? -2.487 15.463 13.117 1.00 76.94 185 ARG A C 1
ATOM 1373 O O . ARG A 1 185 ? -1.434 16.089 13.227 1.00 76.94 185 ARG A O 1
ATOM 1380 N N . GLY A 1 186 ? -2.797 14.420 13.889 1.00 63.62 186 GLY A N 1
ATOM 1381 C CA . GLY A 1 186 ? -1.968 14.014 15.026 1.00 63.62 186 GLY A CA 1
ATOM 1382 C C . GLY A 1 186 ? -0.547 13.624 14.610 1.00 63.62 186 GLY A C 1
ATOM 1383 O O . GLY A 1 186 ? 0.410 13.894 15.332 1.00 63.62 186 GLY A O 1
ATOM 1384 N N . TRP A 1 187 ? -0.380 13.040 13.419 1.00 61.97 187 TRP A N 1
ATOM 1385 C CA . TRP A 1 187 ? 0.949 12.779 12.867 1.00 61.97 187 TRP A CA 1
ATOM 1386 C C . TRP A 1 187 ? 1.709 14.070 12.539 1.00 61.97 187 TRP A C 1
ATOM 1388 O O . TRP A 1 187 ? 2.849 14.219 12.972 1.00 61.97 187 TRP A O 1
ATOM 1398 N N . ARG A 1 188 ? 1.083 15.029 11.839 1.00 58.09 188 ARG A N 1
ATOM 1399 C CA . ARG A 1 188 ? 1.714 16.321 11.499 1.00 58.09 188 ARG A CA 1
ATOM 1400 C C . ARG A 1 188 ? 2.174 17.076 12.745 1.00 58.09 188 ARG A C 1
ATOM 1402 O O . ARG A 1 188 ? 3.298 17.571 12.766 1.00 58.09 188 ARG A O 1
ATOM 1409 N N . GLU A 1 189 ? 1.346 17.123 13.781 1.00 51.41 189 GLU A N 1
ATOM 1410 C CA . GLU A 1 189 ? 1.673 17.778 15.052 1.00 51.41 189 GLU A CA 1
ATOM 1411 C C . GLU A 1 189 ? 2.862 17.108 15.751 1.00 51.41 189 GLU A C 1
ATOM 1413 O O . GLU A 1 189 ? 3.813 17.790 16.141 1.00 51.41 189 GLU A O 1
ATOM 1418 N N . ARG A 1 190 ? 2.872 15.769 15.840 1.00 54.25 190 ARG A N 1
ATOM 1419 C CA . ARG A 1 190 ? 4.000 15.015 16.414 1.00 54.25 190 ARG A CA 1
ATOM 1420 C C . ARG A 1 190 ? 5.288 15.215 15.622 1.00 54.25 190 ARG A C 1
ATOM 1422 O O . ARG A 1 190 ? 6.333 15.450 16.225 1.00 54.25 190 ARG A O 1
ATOM 1429 N N . SER A 1 191 ? 5.227 15.178 14.290 1.00 43.34 191 SER A N 1
ATOM 1430 C CA . SER A 1 191 ? 6.386 15.448 13.433 1.00 43.34 191 SER A CA 1
ATOM 1431 C C . SER A 1 191 ? 6.914 16.872 13.631 1.00 43.34 191 SER A C 1
ATOM 1433 O O . SER A 1 191 ? 8.120 17.061 13.772 1.00 43.34 191 SER A O 1
ATOM 1435 N N . GLN A 1 192 ? 6.034 17.876 13.716 1.00 42.22 192 GLN A N 1
ATOM 1436 C CA . GLN A 1 192 ? 6.423 19.264 13.992 1.00 42.22 192 GLN A CA 1
ATOM 1437 C C . GLN A 1 192 ? 7.034 19.429 15.390 1.00 42.22 192 GLN A C 1
ATOM 1439 O O . GLN A 1 192 ? 8.015 20.154 15.550 1.00 42.22 192 GLN A O 1
ATOM 1444 N N . GLN A 1 193 ? 6.492 18.756 16.407 1.00 41.00 193 GLN A N 1
ATOM 1445 C CA . GLN A 1 193 ? 7.019 18.806 17.769 1.00 41.00 193 GLN A CA 1
ATOM 1446 C C . GLN A 1 193 ? 8.381 18.108 17.882 1.00 41.00 193 GLN A C 1
ATOM 1448 O O . GLN A 1 193 ? 9.282 18.642 18.528 1.00 41.00 193 GLN A O 1
ATOM 1453 N N . ALA A 1 194 ? 8.559 16.961 17.221 1.00 38.78 194 ALA A N 1
ATOM 1454 C CA . ALA A 1 194 ? 9.843 16.272 17.129 1.00 38.78 194 ALA A CA 1
ATOM 1455 C C . ALA A 1 194 ? 10.900 17.155 16.445 1.00 38.78 194 ALA A C 1
ATOM 1457 O O . ALA A 1 194 ? 11.989 17.325 16.986 1.00 38.78 194 ALA A O 1
ATOM 1458 N N . MET A 1 195 ? 10.556 17.812 15.330 1.00 35.28 195 MET A N 1
ATOM 1459 C CA . MET A 1 195 ? 11.450 18.772 14.667 1.00 35.28 195 MET A CA 1
ATOM 1460 C C . MET A 1 195 ? 11.793 19.967 15.564 1.00 35.28 195 MET A C 1
ATOM 1462 O O . MET A 1 195 ? 12.954 20.340 15.664 1.00 35.28 195 MET A O 1
ATOM 1466 N N . ARG A 1 196 ? 10.818 20.528 16.293 1.00 41.09 196 ARG A N 1
ATOM 1467 C CA . ARG A 1 196 ? 11.064 21.617 17.256 1.00 41.09 196 ARG A CA 1
ATOM 1468 C C . ARG A 1 196 ? 11.996 21.210 18.399 1.00 41.09 196 ARG A C 1
ATOM 1470 O O . ARG A 1 196 ? 12.683 22.078 18.925 1.00 41.09 196 ARG A O 1
ATOM 1477 N N . ARG A 1 197 ? 12.007 19.934 18.805 1.00 37.44 197 ARG A N 1
ATOM 1478 C CA . ARG A 1 197 ? 12.956 19.400 19.801 1.00 37.44 197 ARG A CA 1
ATOM 1479 C C . ARG A 1 197 ? 14.363 19.270 19.220 1.00 37.44 197 ARG A C 1
ATOM 1481 O O . ARG A 1 197 ? 15.313 19.623 19.905 1.00 37.44 197 ARG A O 1
ATOM 1488 N N . VAL A 1 198 ? 14.484 18.846 17.960 1.00 40.38 198 VAL A N 1
ATOM 1489 C CA . VAL A 1 198 ? 15.767 18.820 17.237 1.00 40.38 198 VAL A CA 1
ATOM 1490 C C . VAL A 1 198 ? 16.337 20.240 17.090 1.00 40.38 198 VAL A C 1
ATOM 1492 O O . VAL A 1 198 ? 17.489 20.459 17.445 1.00 40.38 198 VAL A O 1
ATOM 1495 N N . SER A 1 199 ? 15.522 21.226 16.695 1.00 40.41 199 SER A N 1
ATOM 1496 C CA . SER A 1 199 ? 15.946 22.634 16.557 1.00 40.41 199 SER A CA 1
ATOM 1497 C C . SER A 1 199 ? 16.186 23.374 17.889 1.00 40.41 199 SER A C 1
ATOM 1499 O O . SER A 1 199 ? 16.678 24.496 17.873 1.00 40.41 199 SER A O 1
ATOM 1501 N N . ARG A 1 200 ? 15.820 22.809 19.054 1.00 43.38 200 ARG A N 1
ATOM 1502 C CA . ARG A 1 200 ? 15.967 23.464 20.380 1.00 43.38 200 ARG A CA 1
ATOM 1503 C C . ARG A 1 200 ? 17.087 22.901 21.258 1.00 43.38 200 ARG A C 1
ATOM 1505 O O . ARG A 1 200 ? 17.207 23.309 22.408 1.00 43.38 200 ARG A O 1
ATOM 1512 N N . GLY A 1 201 ? 17.930 22.030 20.711 1.00 45.25 201 GLY A N 1
ATOM 1513 C CA . GLY A 1 201 ? 19.103 21.506 21.400 1.00 45.25 201 GLY A CA 1
ATOM 1514 C C . GLY A 1 201 ? 18.863 20.137 22.030 1.00 45.25 201 GLY A C 1
ATOM 1515 O O . GLY A 1 201 ? 18.140 19.985 23.012 1.00 45.25 201 GLY A O 1
ATOM 1516 N N . SER A 1 202 ? 19.544 19.132 21.487 1.00 39.47 202 SER A N 1
ATOM 1517 C CA . SER A 1 202 ? 19.933 17.936 22.226 1.00 39.47 202 SER A CA 1
ATOM 1518 C C . SER A 1 202 ? 21.198 17.367 21.590 1.00 39.47 202 SER A C 1
ATOM 1520 O O . SER A 1 202 ? 21.259 17.150 20.384 1.00 39.47 202 SER A O 1
ATOM 1522 N N . THR A 1 203 ? 22.214 17.167 22.421 1.00 40.97 203 THR A N 1
ATOM 1523 C CA . THR A 1 203 ? 23.590 16.742 22.123 1.00 40.97 203 THR A CA 1
ATOM 1524 C C . THR A 1 203 ? 23.719 15.262 21.750 1.00 40.97 203 THR A C 1
ATOM 1526 O O . THR A 1 203 ? 24.776 14.671 21.956 1.00 40.97 203 THR A O 1
ATOM 1529 N N . ASN A 1 204 ? 22.663 14.641 21.227 1.00 44.34 204 ASN A N 1
ATOM 1530 C CA . ASN A 1 204 ? 22.734 13.255 20.784 1.00 44.34 204 ASN A CA 1
ATOM 1531 C C . ASN A 1 204 ? 23.097 13.193 19.298 1.00 44.34 204 ASN A C 1
ATOM 1533 O O . ASN A 1 204 ? 22.527 13.949 18.506 1.00 44.34 204 ASN A O 1
ATOM 1537 N N . PRO A 1 205 ? 24.020 12.298 18.905 1.00 43.97 205 PRO A N 1
ATOM 1538 C CA . PRO A 1 205 ? 24.322 12.094 17.500 1.00 43.97 205 PRO A CA 1
ATOM 1539 C C . PRO A 1 205 ? 23.043 11.690 16.744 1.00 43.97 205 PRO A C 1
ATOM 1541 O O . PRO A 1 205 ? 22.188 10.991 17.302 1.00 43.97 205 PRO A O 1
ATOM 1544 N N . PRO A 1 206 ? 22.886 12.141 15.489 1.00 50.44 206 PRO A N 1
ATOM 1545 C CA . PRO A 1 206 ? 21.710 11.836 14.688 1.00 50.44 206 PRO A CA 1
ATOM 1546 C C . PRO A 1 206 ? 21.541 10.322 14.536 1.00 50.44 206 PRO A C 1
ATOM 1548 O O . PRO A 1 206 ? 22.503 9.587 14.315 1.00 50.44 206 PRO A O 1
ATOM 1551 N N . SER A 1 207 ? 20.298 9.850 14.643 1.00 52.22 207 SER A N 1
ATOM 1552 C CA . SER A 1 207 ? 19.966 8.451 14.357 1.00 52.22 207 SER A CA 1
ATOM 1553 C C . SER A 1 207 ? 20.326 8.092 12.912 1.00 52.22 207 SER A C 1
ATOM 1555 O O . SER A 1 207 ? 20.331 8.961 12.040 1.00 52.22 207 SER A O 1
ATOM 1557 N N . SER A 1 208 ? 20.559 6.808 12.620 1.00 45.59 208 SER A N 1
ATOM 1558 C CA . SER A 1 208 ? 20.921 6.340 11.270 1.00 45.59 208 SER A CA 1
ATOM 1559 C C . SER A 1 208 ? 19.953 6.849 10.196 1.00 45.59 208 SER A C 1
ATOM 1561 O O . SER A 1 208 ? 20.385 7.341 9.166 1.00 45.59 208 SER A O 1
ATOM 1563 N N . ARG A 1 209 ? 18.649 6.894 10.500 1.00 47.59 209 ARG A N 1
ATOM 1564 C CA . ARG A 1 209 ? 17.625 7.452 9.599 1.00 47.59 209 ARG A CA 1
ATOM 1565 C C . ARG A 1 209 ? 17.773 8.952 9.336 1.00 47.59 209 ARG A C 1
ATOM 1567 O O . ARG A 1 209 ? 17.461 9.410 8.242 1.00 47.59 209 ARG A O 1
ATOM 1574 N N . GLN A 1 210 ? 18.206 9.728 10.329 1.00 49.47 210 GLN A N 1
ATOM 1575 C CA . GLN A 1 210 ? 18.468 11.161 10.158 1.00 49.47 210 GLN A CA 1
ATOM 1576 C C . GLN A 1 210 ? 19.729 11.388 9.320 1.00 49.47 210 GLN A C 1
ATOM 1578 O O . GLN A 1 210 ? 19.735 12.275 8.471 1.00 49.47 210 GLN A O 1
ATOM 1583 N N . VAL A 1 211 ? 20.755 10.551 9.507 1.00 51.44 211 VAL A N 1
ATOM 1584 C CA . VAL A 1 211 ? 21.967 10.557 8.678 1.00 51.44 211 VAL A CA 1
ATOM 1585 C C . VAL A 1 211 ? 21.635 10.188 7.230 1.00 51.44 211 VAL A C 1
ATOM 1587 O O . VAL A 1 211 ? 22.048 10.898 6.320 1.00 51.44 211 VAL A O 1
ATOM 1590 N N . ASP A 1 212 ? 20.828 9.150 7.007 1.00 54.16 212 ASP A N 1
ATOM 1591 C CA . ASP A 1 212 ? 20.434 8.700 5.666 1.00 54.16 212 ASP A CA 1
ATOM 1592 C C . ASP A 1 212 ? 19.607 9.757 4.922 1.00 54.16 212 ASP A C 1
ATOM 1594 O O . ASP A 1 212 ? 19.834 10.022 3.741 1.00 54.16 212 ASP A O 1
ATOM 1598 N N . LEU A 1 213 ? 18.688 10.427 5.625 1.00 52.88 213 LEU A N 1
ATOM 1599 C CA . LEU A 1 213 ? 17.918 11.534 5.060 1.00 52.88 213 LEU A CA 1
ATOM 1600 C C . LEU A 1 213 ? 18.819 12.723 4.691 1.00 52.88 213 LEU A C 1
ATOM 1602 O O . LEU A 1 213 ? 18.625 13.333 3.642 1.00 52.88 213 LEU A O 1
ATOM 1606 N N . MET A 1 214 ? 19.812 13.048 5.523 1.00 53.41 214 MET A N 1
ATOM 1607 C CA . MET A 1 214 ? 20.763 14.126 5.235 1.00 53.41 214 MET A CA 1
ATOM 1608 C C . MET A 1 214 ? 21.661 13.799 4.044 1.00 53.41 214 MET A C 1
ATOM 1610 O O . MET A 1 214 ? 21.829 14.645 3.170 1.00 53.41 214 MET A O 1
ATOM 1614 N N . LYS A 1 215 ? 22.184 12.571 3.971 1.00 53.66 215 LYS A N 1
ATOM 1615 C CA . LYS A 1 215 ? 22.972 12.098 2.825 1.00 53.66 215 LYS A CA 1
ATOM 1616 C C . LYS A 1 215 ? 22.179 12.175 1.529 1.00 53.66 215 LYS A C 1
ATOM 1618 O O . LYS A 1 215 ? 22.700 12.638 0.524 1.00 53.66 215 LYS A O 1
ATOM 1623 N N . LYS A 1 216 ? 20.901 11.796 1.570 1.00 55.12 216 LYS A N 1
ATOM 1624 C CA . LYS A 1 216 ? 20.004 11.901 0.419 1.00 55.12 216 LYS A CA 1
ATOM 1625 C C . LYS A 1 216 ? 19.835 13.356 -0.037 1.00 55.12 216 LYS A C 1
ATOM 1627 O O . LYS A 1 216 ? 20.086 13.663 -1.195 1.00 55.12 216 LYS A O 1
ATOM 1632 N N . LEU A 1 217 ? 19.492 14.261 0.882 1.00 50.22 217 LEU A N 1
ATOM 1633 C CA . LEU A 1 217 ? 19.230 15.672 0.562 1.00 50.22 217 LEU A CA 1
ATOM 1634 C C . LEU A 1 217 ? 20.477 16.450 0.102 1.00 50.22 217 LEU A C 1
ATOM 1636 O O . LEU A 1 217 ? 20.358 17.376 -0.699 1.00 50.22 217 LEU A O 1
ATOM 1640 N N . LEU A 1 218 ? 21.662 16.109 0.618 1.00 55.44 218 LEU A N 1
ATOM 1641 C CA . LEU A 1 218 ? 22.931 16.751 0.248 1.00 55.44 218 LEU A CA 1
ATOM 1642 C C . LEU A 1 218 ? 23.558 16.113 -1.002 1.00 55.44 218 LEU A C 1
ATOM 1644 O O . LEU A 1 218 ? 24.105 16.828 -1.843 1.00 55.44 218 LEU A O 1
ATOM 1648 N N . GLY A 1 219 ? 23.396 14.799 -1.178 1.00 50.75 219 GLY A N 1
ATOM 1649 C CA . GLY A 1 219 ? 23.815 14.068 -2.375 1.00 50.75 219 GLY A CA 1
ATOM 1650 C C . GLY A 1 219 ? 23.054 14.500 -3.630 1.00 50.75 219 GLY A C 1
ATOM 1651 O O . GLY A 1 219 ? 23.660 14.662 -4.685 1.00 50.75 219 GLY A O 1
ATOM 1652 N N . GLU A 1 220 ? 21.763 14.828 -3.503 1.00 51.59 220 GLU A N 1
ATOM 1653 C CA . GLU A 1 220 ? 20.954 15.464 -4.562 1.00 51.59 220 GLU A CA 1
ATOM 1654 C C . GLU A 1 220 ? 21.507 16.836 -5.014 1.00 51.59 220 GLU A C 1
ATOM 1656 O O . GLU A 1 220 ? 21.075 17.376 -6.031 1.00 51.59 220 GLU A O 1
ATOM 1661 N N . ARG A 1 221 ? 22.481 17.402 -4.286 1.00 50.72 221 ARG A N 1
ATOM 1662 C CA . ARG A 1 221 ? 23.141 18.686 -4.578 1.00 50.72 221 ARG A CA 1
ATOM 1663 C C . ARG A 1 221 ? 24.645 18.560 -4.839 1.00 50.72 221 ARG A C 1
ATOM 1665 O O . ARG A 1 221 ? 25.343 19.570 -4.851 1.00 50.72 221 ARG A O 1
ATOM 1672 N N . GLY A 1 222 ? 25.140 17.340 -5.062 1.00 47.97 222 GLY A N 1
ATOM 1673 C CA . GLY A 1 222 ? 26.536 17.078 -5.427 1.00 47.97 222 GLY A CA 1
ATOM 1674 C C . GLY A 1 222 ? 27.539 17.162 -4.273 1.00 47.97 222 GLY A C 1
ATOM 1675 O O . GLY A 1 222 ? 28.738 17.218 -4.530 1.00 47.97 222 GLY A O 1
ATOM 1676 N N . ILE A 1 223 ? 27.069 17.173 -3.021 1.00 49.56 223 ILE A N 1
ATOM 1677 C CA . ILE A 1 223 ? 27.920 17.138 -1.824 1.00 49.56 223 ILE A CA 1
ATOM 1678 C C . ILE A 1 223 ? 28.034 15.682 -1.373 1.00 49.56 223 ILE A C 1
ATOM 1680 O O . ILE A 1 223 ? 27.031 15.059 -1.020 1.00 49.56 223 ILE A O 1
ATOM 1684 N N . ASP A 1 224 ? 29.247 15.131 -1.416 1.00 51.91 224 ASP A N 1
ATOM 1685 C CA . ASP A 1 224 ? 29.479 13.705 -1.171 1.00 51.91 224 ASP A CA 1
ATOM 1686 C C . ASP A 1 224 ? 29.659 13.353 0.318 1.00 51.91 224 ASP A C 1
ATOM 1688 O O . ASP A 1 224 ? 29.930 14.197 1.175 1.00 51.91 224 ASP A O 1
ATOM 1692 N N . 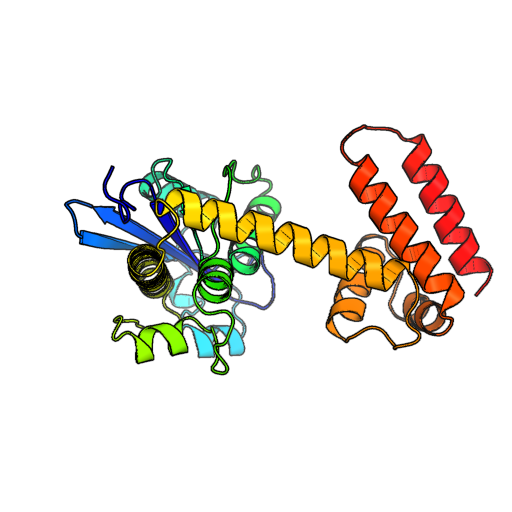ASP A 1 225 ? 29.544 12.061 0.635 1.00 44.72 225 ASP A N 1
ATOM 1693 C CA . ASP A 1 225 ? 29.645 11.530 1.998 1.00 44.72 225 ASP A CA 1
ATOM 1694 C C . ASP A 1 225 ? 30.939 11.928 2.739 1.00 44.72 225 ASP A C 1
ATOM 1696 O O . ASP A 1 225 ? 30.929 12.058 3.966 1.00 44.72 225 ASP A O 1
ATOM 1700 N N . ARG A 1 226 ? 32.055 12.145 2.031 1.00 52.16 226 ARG A N 1
ATOM 1701 C CA . ARG A 1 226 ? 33.341 12.548 2.627 1.00 52.16 226 ARG A CA 1
ATOM 1702 C C . ARG A 1 226 ? 33.319 14.010 3.074 1.00 52.16 226 ARG A C 1
ATOM 1704 O O . ARG A 1 226 ? 34.046 14.353 4.003 1.00 52.16 226 ARG A O 1
ATOM 1711 N N . GLN A 1 227 ? 32.464 14.831 2.466 1.00 54.16 227 GLN A N 1
ATOM 1712 C CA . GLN A 1 227 ? 32.209 16.229 2.831 1.00 54.16 227 GLN A CA 1
ATOM 1713 C C . GLN A 1 227 ? 31.117 16.362 3.908 1.00 54.16 227 GLN A C 1
ATOM 1715 O O . GLN A 1 227 ? 31.155 17.279 4.723 1.00 54.16 227 GLN A O 1
ATOM 1720 N N . VAL A 1 228 ? 30.164 15.423 3.962 1.00 52.19 228 VAL A N 1
ATOM 1721 C CA . VAL A 1 228 ? 29.054 15.425 4.936 1.00 52.19 228 VAL A CA 1
ATOM 1722 C C . VAL A 1 228 ? 29.493 14.946 6.327 1.00 52.19 228 VAL A C 1
ATOM 1724 O O . VAL A 1 228 ? 29.053 15.484 7.342 1.00 52.19 228 VAL A O 1
ATOM 1727 N N . LEU A 1 229 ? 30.367 13.939 6.406 1.00 50.97 229 LEU A N 1
ATOM 1728 C CA . LEU A 1 229 ? 30.765 13.316 7.677 1.00 50.97 229 LEU A CA 1
ATOM 1729 C C . LEU A 1 229 ? 31.527 14.236 8.661 1.00 50.97 229 LEU A C 1
ATOM 1731 O O . LEU A 1 229 ? 31.324 14.067 9.866 1.00 50.97 229 LEU A O 1
ATOM 1735 N N . PRO A 1 230 ? 32.374 15.193 8.229 1.00 52.91 230 PRO A N 1
ATOM 1736 C CA . PRO A 1 230 ? 32.990 16.183 9.122 1.00 52.91 230 PRO A CA 1
ATOM 1737 C C . PRO A 1 230 ? 31.977 17.169 9.724 1.00 52.91 230 PRO A C 1
ATOM 1739 O O . PRO A 1 230 ? 32.004 17.408 10.929 1.00 52.91 230 PRO A O 1
ATOM 1742 N N . LEU A 1 231 ? 31.011 17.635 8.922 1.00 49.88 231 LEU A N 1
ATOM 1743 C CA . LEU A 1 231 ? 29.933 18.550 9.338 1.00 49.88 231 LEU A CA 1
ATOM 1744 C C . LEU A 1 231 ? 28.978 17.924 10.366 1.00 49.88 231 LEU A C 1
ATOM 1746 O O . LEU A 1 231 ? 28.275 18.624 11.095 1.00 49.88 231 LEU A O 1
ATOM 1750 N N . LEU A 1 232 ? 28.956 16.589 10.437 1.00 49.50 232 LEU A N 1
ATOM 1751 C CA . LEU A 1 232 ? 28.165 15.841 11.407 1.00 49.50 232 LEU A CA 1
ATOM 1752 C C . LEU A 1 232 ? 28.789 15.787 12.815 1.00 49.50 232 LEU A C 1
ATOM 1754 O O . LEU A 1 232 ? 28.129 15.338 13.754 1.00 49.50 232 LEU A O 1
ATOM 1758 N N . LYS A 1 233 ? 30.049 16.216 12.982 1.00 46.41 233 LYS A N 1
ATOM 1759 C CA . LYS A 1 233 ? 30.807 16.064 14.238 1.00 46.41 233 LYS A CA 1
ATOM 1760 C C . LYS A 1 233 ? 30.756 17.285 15.162 1.00 46.41 233 LYS A C 1
ATOM 1762 O O . LYS A 1 233 ? 31.092 17.156 16.336 1.00 46.41 233 LYS A O 1
ATOM 1767 N N . THR A 1 234 ? 30.296 18.438 14.686 1.00 48.75 234 THR A N 1
ATOM 1768 C CA . THR A 1 234 ? 30.197 19.685 15.460 1.00 48.75 234 THR A CA 1
ATOM 1769 C C . THR A 1 234 ? 28.729 20.084 15.635 1.00 48.75 234 THR A C 1
ATOM 1771 O O . THR A 1 234 ? 28.055 20.565 14.724 1.00 48.75 234 THR A O 1
ATOM 1774 N N . SER A 1 235 ? 28.204 19.881 16.847 1.00 49.38 235 SER A N 1
ATOM 1775 C CA . SER A 1 235 ? 26.772 20.033 17.169 1.00 49.38 235 SER A CA 1
ATOM 1776 C C . SER A 1 235 ? 26.197 21.428 16.876 1.00 49.38 235 SER A C 1
ATOM 1778 O O . SER A 1 235 ? 25.007 21.549 16.584 1.00 49.38 235 SER A O 1
ATOM 1780 N N . GLY A 1 236 ? 27.030 22.476 16.900 1.00 49.62 236 GLY A N 1
ATOM 1781 C CA . GLY A 1 236 ? 26.622 23.855 16.612 1.00 49.62 236 GLY A CA 1
ATOM 1782 C C . GLY A 1 236 ? 26.366 24.150 15.128 1.00 49.62 236 GLY A C 1
ATOM 1783 O O . GLY A 1 236 ? 25.443 24.894 14.805 1.00 49.62 236 GLY A O 1
ATOM 1784 N N . GLN A 1 237 ? 27.127 23.539 14.214 1.00 50.59 237 GLN A N 1
ATOM 1785 C CA . GLN A 1 237 ? 26.991 23.760 12.764 1.00 50.59 237 GLN A CA 1
ATOM 1786 C C . GLN A 1 237 ? 25.812 22.961 12.172 1.00 50.59 237 GLN A C 1
ATOM 1788 O O . GLN A 1 237 ? 25.154 23.408 11.230 1.00 50.59 237 GLN A O 1
ATOM 1793 N N . MET A 1 238 ? 25.464 21.830 12.799 1.00 51.50 238 MET A N 1
ATOM 1794 C CA . MET A 1 238 ? 24.369 20.942 12.394 1.00 51.50 238 MET A CA 1
ATOM 1795 C C . MET A 1 238 ? 22.976 21.574 12.522 1.00 51.50 238 MET A C 1
ATOM 1797 O O . MET A 1 238 ? 22.156 21.444 11.611 1.00 51.50 238 MET A O 1
ATOM 1801 N N . SER A 1 239 ? 22.709 22.300 13.614 1.00 51.53 239 SER A N 1
ATOM 1802 C CA . SER A 1 239 ? 21.434 23.014 13.801 1.00 51.53 239 SER A CA 1
ATOM 1803 C C . SER A 1 239 ? 21.213 24.044 12.692 1.00 51.53 239 SER A C 1
ATOM 1805 O O . SER A 1 239 ? 20.127 24.125 12.124 1.00 51.53 239 SER A O 1
ATOM 1807 N N . GLY A 1 240 ? 22.265 24.787 12.329 1.00 52.97 240 GLY A N 1
ATOM 1808 C CA . GLY A 1 240 ? 22.194 25.838 11.315 1.00 52.97 240 GLY A CA 1
ATOM 1809 C C . GLY A 1 240 ? 21.923 25.316 9.902 1.00 52.97 240 GLY A C 1
ATOM 1810 O O . GLY A 1 240 ? 21.227 25.986 9.136 1.00 52.97 240 GLY A O 1
ATOM 1811 N N . LEU A 1 241 ? 22.433 24.124 9.571 1.00 52.22 241 LEU A N 1
ATOM 1812 C CA . LEU A 1 241 ? 22.223 23.464 8.280 1.00 52.22 241 LEU A CA 1
ATOM 1813 C C . LEU A 1 241 ? 20.797 22.908 8.156 1.00 52.22 241 LEU A C 1
ATOM 1815 O O . LEU A 1 241 ? 20.134 23.095 7.136 1.00 52.22 241 LEU A O 1
ATOM 1819 N N . ILE A 1 242 ? 20.311 22.270 9.223 1.00 53.72 242 ILE A N 1
ATOM 1820 C CA . ILE A 1 242 ? 18.958 21.714 9.301 1.00 53.72 242 ILE A CA 1
ATOM 1821 C C . ILE A 1 242 ? 17.915 22.835 9.218 1.00 53.72 242 ILE A C 1
ATOM 1823 O O . ILE A 1 242 ? 16.985 22.749 8.416 1.00 53.72 242 ILE A O 1
ATOM 1827 N N . ASP A 1 243 ? 18.092 23.918 9.978 1.00 53.38 243 ASP A N 1
ATOM 1828 C CA . ASP A 1 243 ? 17.165 25.051 9.953 1.00 53.38 243 ASP A CA 1
ATOM 1829 C C . ASP A 1 243 ? 17.140 25.737 8.576 1.00 53.38 243 ASP A C 1
ATOM 1831 O O . ASP A 1 243 ? 16.066 26.085 8.085 1.00 53.38 243 ASP A O 1
ATOM 1835 N N . ALA A 1 244 ? 18.289 25.851 7.900 1.00 52.16 244 ALA A N 1
ATOM 1836 C CA . ALA A 1 244 ? 18.372 26.424 6.557 1.00 52.16 244 ALA A CA 1
ATOM 1837 C C . ALA A 1 244 ? 17.674 25.551 5.490 1.00 52.16 244 ALA A C 1
ATOM 1839 O O . ALA A 1 244 ? 16.948 26.081 4.648 1.00 52.16 244 ALA A O 1
ATOM 1840 N N . LEU A 1 245 ? 17.838 24.222 5.547 1.00 52.75 245 LEU A N 1
ATOM 1841 C CA . LEU A 1 245 ? 17.181 23.274 4.631 1.00 52.75 245 LEU A CA 1
ATOM 1842 C C . LEU A 1 245 ? 15.655 23.295 4.803 1.00 52.75 245 LEU A C 1
ATOM 1844 O O . LEU A 1 245 ? 14.893 23.198 3.837 1.00 52.75 245 LEU A O 1
ATOM 1848 N N . PHE A 1 246 ? 15.189 23.451 6.044 1.00 52.94 246 PHE A N 1
ATOM 1849 C CA . PHE A 1 246 ? 13.765 23.560 6.336 1.00 52.94 246 PHE A CA 1
ATOM 1850 C C . PHE A 1 246 ? 13.177 24.925 5.964 1.00 52.94 246 PHE A C 1
ATOM 1852 O O . PHE A 1 246 ? 12.023 24.972 5.539 1.00 52.94 246 PHE A O 1
ATOM 1859 N N . GLU A 1 247 ? 13.925 26.024 6.085 1.00 50.28 247 GLU A N 1
ATOM 1860 C CA . GLU A 1 247 ? 13.500 27.337 5.582 1.00 50.28 247 GLU A CA 1
ATOM 1861 C C . GLU A 1 247 ? 13.355 27.352 4.054 1.00 50.28 247 GLU A C 1
ATOM 1863 O O . GLU A 1 247 ? 12.371 27.892 3.550 1.00 50.28 247 GLU A O 1
ATOM 1868 N N . GLU A 1 248 ? 14.242 26.681 3.315 1.00 49.22 248 GLU A N 1
ATOM 1869 C CA . GLU A 1 248 ? 14.132 26.532 1.857 1.00 49.22 248 GLU A CA 1
ATOM 1870 C C . GLU A 1 248 ? 12.884 25.725 1.455 1.00 49.22 248 GLU A C 1
ATOM 1872 O O . GLU A 1 248 ? 12.112 26.158 0.598 1.00 49.22 248 GLU A O 1
ATOM 1877 N N . LYS A 1 249 ? 12.602 24.604 2.139 1.00 50.25 249 LYS A N 1
ATOM 1878 C CA . LYS A 1 249 ? 11.367 23.827 1.919 1.00 50.25 249 LYS A CA 1
ATOM 1879 C C . LYS A 1 249 ? 10.095 24.610 2.259 1.00 50.25 249 LYS A C 1
ATOM 1881 O O . LYS A 1 249 ? 9.069 24.397 1.620 1.00 50.25 249 LYS A O 1
ATOM 1886 N N . ARG A 1 250 ? 10.142 25.517 3.245 1.00 51.50 250 ARG A N 1
ATOM 1887 C CA . ARG A 1 250 ? 9.033 26.443 3.554 1.00 51.50 250 ARG A CA 1
ATOM 1888 C C . ARG A 1 250 ? 8.892 27.555 2.504 1.00 51.50 250 ARG A C 1
ATOM 1890 O O . ARG A 1 250 ? 7.782 28.033 2.294 1.00 51.50 250 ARG A O 1
ATOM 1897 N N . GLY A 1 251 ? 9.984 27.950 1.846 1.00 47.34 251 GLY A N 1
ATOM 1898 C CA . GLY A 1 251 ? 10.016 28.941 0.764 1.00 47.34 251 GLY A CA 1
ATOM 1899 C C . GLY A 1 251 ? 9.604 28.407 -0.613 1.00 47.34 251 GLY A C 1
ATOM 1900 O O . GLY A 1 251 ? 9.278 29.200 -1.490 1.00 47.34 251 GLY A O 1
ATOM 1901 N N . ALA A 1 252 ? 9.520 27.087 -0.797 1.00 45.38 252 ALA A N 1
ATOM 1902 C CA . ALA A 1 252 ? 9.167 26.434 -2.065 1.00 45.38 252 ALA A CA 1
ATOM 1903 C C . ALA A 1 252 ? 7.732 26.708 -2.580 1.00 45.38 252 ALA A C 1
ATOM 1905 O O . ALA A 1 252 ? 7.349 26.193 -3.625 1.00 45.38 252 ALA A O 1
ATOM 1906 N N . HIS A 1 253 ? 6.950 27.553 -1.897 1.00 43.94 253 HIS A N 1
ATOM 1907 C CA . HIS A 1 253 ? 5.688 28.092 -2.416 1.00 43.94 253 HIS A CA 1
ATOM 1908 C C . HIS A 1 253 ? 5.811 29.460 -3.110 1.00 43.94 253 HIS A C 1
ATOM 1910 O O . HIS A 1 253 ? 4.804 29.974 -3.600 1.00 43.94 253 HIS A O 1
ATOM 1916 N N . ARG A 1 254 ? 7.003 30.069 -3.194 1.00 42.25 254 ARG A N 1
ATOM 1917 C CA . ARG A 1 254 ? 7.239 31.267 -4.017 1.00 42.25 254 ARG A CA 1
ATOM 1918 C C . ARG A 1 254 ? 8.601 31.177 -4.705 1.00 42.25 254 ARG A C 1
ATOM 1920 O O . ARG A 1 254 ? 9.612 30.980 -4.044 1.00 42.25 254 ARG A O 1
ATOM 1927 N N . ASN A 1 255 ? 8.610 31.343 -6.029 1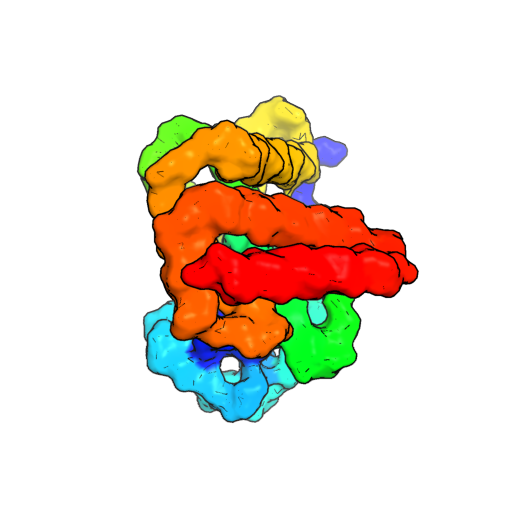.00 45.47 255 ASN A N 1
ATOM 1928 C CA . ASN A 1 255 ? 9.795 31.433 -6.892 1.00 45.47 255 ASN A CA 1
ATOM 1929 C C . ASN A 1 255 ? 10.682 32.643 -6.529 1.00 45.47 255 ASN A C 1
ATOM 1931 O O . ASN A 1 255 ? 10.741 33.618 -7.273 1.00 45.47 255 ASN A O 1
ATOM 1935 N N . ASP A 1 256 ? 11.360 32.607 -5.385 1.00 48.56 256 ASP A N 1
ATOM 1936 C CA . ASP A 1 256 ? 12.266 33.669 -4.958 1.00 48.56 256 ASP A CA 1
ATOM 1937 C C . ASP A 1 256 ? 13.726 33.213 -5.096 1.00 48.56 256 ASP A C 1
ATOM 1939 O O . ASP A 1 256 ? 14.297 32.545 -4.229 1.00 48.56 256 ASP A O 1
ATOM 1943 N N . LEU A 1 257 ? 14.340 33.578 -6.226 1.00 50.62 257 LEU A N 1
ATOM 1944 C CA . LEU A 1 257 ? 15.747 33.310 -6.555 1.00 50.62 257 LEU A CA 1
ATOM 1945 C C . LEU A 1 257 ? 16.723 33.855 -5.492 1.00 50.62 257 LEU A C 1
ATOM 1947 O O . LEU A 1 257 ? 17.825 33.325 -5.342 1.00 50.62 257 LEU A O 1
ATOM 1951 N N . ASN A 1 258 ? 16.313 34.849 -4.691 1.00 50.41 258 ASN A N 1
ATOM 1952 C CA . ASN A 1 258 ? 17.129 35.374 -3.594 1.00 50.41 258 ASN A CA 1
ATOM 1953 C C . ASN A 1 258 ? 17.293 34.389 -2.431 1.00 50.41 258 ASN A C 1
ATOM 1955 O O . ASN A 1 258 ? 18.293 34.463 -1.714 1.00 50.41 258 ASN A O 1
ATOM 1959 N N . TYR A 1 259 ? 16.342 33.476 -2.215 1.00 52.81 259 TYR A N 1
ATOM 1960 C CA . TYR A 1 259 ? 16.428 32.513 -1.115 1.00 52.81 259 TYR A CA 1
ATOM 1961 C C . TYR A 1 259 ? 17.430 31.401 -1.405 1.00 52.81 259 TYR A C 1
ATOM 1963 O O . TYR A 1 259 ? 18.244 31.088 -0.539 1.00 52.81 259 TYR A O 1
ATOM 1971 N N . ARG A 1 260 ? 17.445 30.884 -2.639 1.00 50.69 260 ARG A N 1
ATOM 1972 C CA . ARG A 1 260 ? 18.450 29.912 -3.095 1.00 50.69 260 ARG A CA 1
ATOM 1973 C C . ARG A 1 260 ? 19.870 30.465 -2.980 1.00 50.69 260 ARG A C 1
ATOM 1975 O O . ARG A 1 260 ? 20.716 29.833 -2.365 1.00 50.69 260 ARG A O 1
ATOM 1982 N N . ALA A 1 261 ? 20.108 31.694 -3.440 1.00 55.41 261 ALA A N 1
ATOM 1983 C CA . ALA A 1 261 ? 21.425 32.328 -3.334 1.00 55.41 261 ALA A CA 1
ATOM 1984 C C . ALA A 1 261 ? 21.868 32.568 -1.874 1.00 55.41 261 ALA A C 1
ATOM 1986 O O . ALA A 1 261 ? 23.044 32.406 -1.538 1.00 55.41 261 ALA A O 1
ATOM 1987 N N . LYS A 1 262 ? 20.938 32.933 -0.978 1.00 53.59 262 LYS A N 1
ATOM 1988 C CA . LYS A 1 262 ? 21.217 33.077 0.463 1.00 53.59 262 LYS A CA 1
ATOM 1989 C C . LYS A 1 262 ? 21.498 31.731 1.132 1.00 53.59 262 LYS A C 1
ATOM 1991 O O . LYS A 1 262 ? 22.393 31.661 1.975 1.00 53.59 262 LYS A O 1
ATOM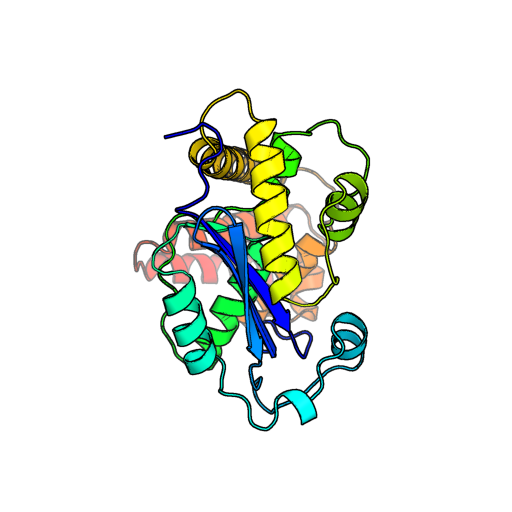 1996 N N . PHE A 1 263 ? 20.762 30.688 0.753 1.00 54.78 263 PHE A N 1
ATOM 1997 C CA . PHE A 1 263 ? 20.971 29.325 1.226 1.00 54.78 263 PHE A CA 1
ATOM 1998 C C . PHE A 1 263 ? 22.332 28.788 0.770 1.00 54.78 263 PHE A C 1
ATOM 2000 O O . PHE A 1 263 ? 23.121 28.381 1.616 1.00 54.78 263 PHE A O 1
ATOM 2007 N N . ASP A 1 264 ? 22.671 28.913 -0.515 1.00 55.53 264 ASP A N 1
ATOM 2008 C CA . ASP A 1 264 ? 23.959 28.473 -1.065 1.00 55.53 264 ASP A CA 1
ATOM 2009 C C . ASP A 1 264 ? 25.141 29.223 -0.436 1.00 55.53 264 ASP A C 1
ATOM 2011 O O . ASP A 1 264 ? 26.173 28.625 -0.137 1.00 55.53 264 ASP A O 1
ATOM 2015 N N . LYS A 1 265 ? 24.991 30.525 -0.154 1.00 60.25 265 LYS A N 1
ATOM 2016 C CA . LYS A 1 265 ? 26.005 31.309 0.569 1.00 60.25 265 LYS A CA 1
ATOM 2017 C C . LYS A 1 265 ? 26.188 30.828 2.013 1.00 60.25 265 LYS A C 1
ATOM 2019 O O . LYS A 1 265 ? 27.310 30.803 2.511 1.00 60.25 265 LYS A O 1
ATOM 2024 N N . LYS A 1 266 ? 25.100 30.446 2.690 1.00 56.59 266 LYS A N 1
ATOM 2025 C CA . LYS A 1 266 ? 25.128 29.911 4.062 1.00 56.59 266 LYS A CA 1
ATOM 2026 C C . LYS A 1 266 ? 25.706 28.493 4.094 1.00 56.59 266 LYS A C 1
ATOM 2028 O O . LYS A 1 266 ? 26.489 28.191 4.983 1.00 56.59 266 LYS A O 1
ATOM 2033 N N . LEU A 1 267 ? 25.382 27.675 3.094 1.00 54.44 267 LEU A N 1
ATOM 2034 C CA . LEU A 1 267 ? 25.918 26.332 2.890 1.00 54.44 267 LEU A CA 1
ATOM 2035 C C . LEU A 1 267 ? 27.431 26.370 2.635 1.00 54.44 267 LEU A C 1
ATOM 2037 O O . LEU A 1 267 ? 28.165 25.680 3.330 1.00 54.44 267 LEU A O 1
ATOM 2041 N N . ARG A 1 268 ? 27.911 27.236 1.729 1.00 58.91 268 ARG A N 1
ATOM 2042 C CA . ARG A 1 268 ? 29.355 27.428 1.486 1.00 58.91 268 ARG A CA 1
ATOM 2043 C C . ARG A 1 268 ? 30.096 27.872 2.739 1.00 58.91 268 ARG A C 1
ATOM 2045 O O . ARG A 1 268 ? 31.112 27.287 3.069 1.00 58.91 268 ARG A O 1
ATOM 2052 N N . ARG A 1 269 ? 29.542 28.829 3.485 1.00 56.97 269 ARG A N 1
ATOM 2053 C CA . ARG A 1 269 ? 30.137 29.298 4.742 1.00 56.97 269 ARG A CA 1
ATOM 2054 C C . ARG A 1 269 ? 30.268 28.183 5.785 1.00 56.97 269 ARG A C 1
ATOM 2056 O O . ARG A 1 269 ? 31.286 28.094 6.451 1.00 56.97 269 ARG A O 1
ATOM 2063 N N . VAL A 1 270 ? 29.259 27.319 5.903 1.00 52.12 270 VAL A N 1
ATOM 2064 C CA . VAL A 1 270 ? 29.291 26.162 6.817 1.00 52.12 270 VAL A CA 1
ATOM 2065 C C . VAL A 1 270 ? 30.301 25.101 6.363 1.00 52.12 270 VAL A C 1
ATOM 2067 O O . VAL A 1 270 ? 30.900 24.452 7.210 1.00 52.12 270 VAL A O 1
ATOM 2070 N N . VAL A 1 271 ? 30.504 24.944 5.052 1.00 50.91 271 VAL A N 1
ATOM 2071 C CA . VAL A 1 271 ? 31.492 24.022 4.464 1.00 50.91 271 VAL A CA 1
ATOM 2072 C C . VAL A 1 271 ? 32.927 24.569 4.550 1.00 50.91 271 VAL A C 1
ATOM 2074 O O . VAL A 1 271 ? 33.856 23.786 4.671 1.00 50.91 271 VAL A O 1
ATOM 2077 N N . GLU A 1 272 ? 33.121 25.889 4.494 1.00 54.22 272 GLU A N 1
ATOM 2078 C CA . GLU A 1 272 ? 34.439 26.547 4.564 1.00 54.22 272 GLU A CA 1
ATOM 2079 C C . GLU A 1 272 ? 34.938 26.769 6.009 1.00 54.22 272 GLU A C 1
ATOM 2081 O O . GLU A 1 272 ? 36.142 26.872 6.230 1.00 54.22 272 GLU A O 1
ATOM 2086 N N . GLU A 1 273 ? 34.034 26.857 6.995 1.00 50.38 273 GLU A N 1
ATOM 2087 C CA . GLU A 1 273 ? 34.343 27.077 8.423 1.00 50.38 273 GLU A CA 1
ATOM 2088 C C . GLU A 1 273 ? 34.461 25.769 9.252 1.00 50.38 273 GLU A C 1
ATOM 2090 O O . GLU A 1 273 ? 34.585 25.839 10.479 1.00 50.38 273 GLU A O 1
ATOM 2095 N N . GLY A 1 274 ? 34.378 24.582 8.634 1.00 45.34 274 GLY A N 1
ATOM 2096 C CA . GLY A 1 274 ? 34.452 23.260 9.289 1.00 45.34 274 GLY A CA 1
ATOM 2097 C C . GLY A 1 274 ? 35.561 22.378 8.732 1.00 45.34 274 GLY A C 1
ATOM 2098 O O . GLY A 1 274 ? 36.112 21.582 9.526 1.00 45.34 274 GLY A O 1
#

Nearest PDB structures (foldseek):
  1j53-assembly1_A  TM=7.909E-01  e=4.658E-08  Escherichia coli
  2p1j-assembly1_A  TM=8.362E-01  e=2.897E-07  Thermotoga maritima MSB8
  8h2f-assembly1_A  TM=7.268E-01  e=1.665E-07  Streptococcus thermophilus DGCC 7710
  5fku-assembly1_D  TM=7.583E-01  e=2.127E-06  Escherichia coli K-12
  7t2s-assembly1_A-2  TM=7.347E-01  e=1.561E-05  Escherichia coli

Secondary structure (DSSP, 8-state):
--TT--TTEEEEEEEESSSSTT-EEEEEEEEEETTEEEEEEEE---GGG---HHHHHHH---HHHHTTSPPHHHHHHHHHHHHTTPEEEETTHHHHHHHHHHHHHHTTPPPP--SSPEEHHHHHHHH-TT--S---HHHHHHHHT----TT-HHHHHHHHHHHHHHHHHH--SS-HHHHHHHHHHHHHHHHHHHHHHHTT---PPPPHHHHHHHHHHHHTTT--HHHHHHHTS-HHHHHHHHHHHHHHHHHTTS--HHHHHHHHHHHHHHHH--

Sequence (274 aa):
MSRVDLTGVAAVDVETATSSPSSVCQIGVAAILDGKIASRSWLVKPPGNRYDIKNVGIHGITADDTVSSPGFPEAWAQAVDFIGGRTVIAHNAEFDMNCINAAMAHYEQPEPAFGSIGCTLRMAHLVWPERTKSYRLTTLCQELGIEQKAHDAGSDAAATLALAQHLAVEWSKGTAVDLIQASNRGWRERSQQAMRRVSRGSTNPPSSRQVDLMKKLLGERGIDDRQVLPLLKTSGQMSGLIDALFEEKRGAHRNDLNYRAKFDKKLRRVVEEG